Protein AF-0000000073228119 (afdb_homodimer)

pLDDT: mean 72.77, std 21.77, range [18.22, 98.25]

Secondary structure (DSSP, 8-state):
-------HHHHHHHHHHHHHHHGGGT-SSS----EEEEEEGGGHHHHIIIIIIIIITTSSSPPPEEEEEEEEGGG--TTS-S---SSSEEEEEEEE---SSHHHHHHHHHHHHHHHHHHHHTT---EE-S-----HHHHIIIIIHHHHHHHHHHHHT-TT----S--GGG-/-------HHHHHHHHHHHHHHHGGGT-SSS----EEEEEEGGGHHHHIIIIIIIIITTSSSPPPEEEEEEEEGGG--TTS-S---SSSEEEEEEEE---SSHHHHHHHHHHHHHHHHHHHHTT---EE-S-----HHHHIIIIIHHHHHHHHHHHHT-TT----S--GGG-

InterPro domains:
  IPR015345 Cytokinin dehydrogenase 1, FAD/cytokinin binding domain [PF09265] (1-170)
  IPR016164 FAD-linked oxidase-like, C-terminal [SSF55103] (2-170)
  IPR016170 Cytokinin dehydrogenase, C-terminal domain superfamily [G3DSA:3.40.462.10] (1-129)
  IPR050432 FAD-linked Oxidoreductases in Biosynthesis Pathways [PTHR13878] (1-171)

Solvent-accessible surface area (backbone atoms only — not comparable to full-atom values): 19082 Å² total; per-residue (Å²): 133,87,76,73,55,76,35,77,59,49,51,49,35,44,52,46,20,45,44,52,58,27,43,82,72,66,42,43,78,34,59,53,60,42,48,33,32,34,35,35,51,93,44,45,67,58,44,44,51,55,38,48,52,60,43,51,69,63,47,95,56,85,62,41,33,36,41,36,33,69,43,53,43,89,65,51,46,78,81,41,84,64,69,69,50,98,45,64,42,29,28,44,41,35,37,50,32,52,23,94,43,70,72,44,41,51,54,41,48,51,49,53,49,51,48,52,49,49,30,59,75,67,67,49,68,57,28,77,44,89,69,76,62,68,51,64,67,55,42,42,63,55,32,54,63,36,42,58,43,42,61,54,34,48,66,60,71,37,68,86,69,76,84,67,80,66,72,73,73,83,111,133,86,77,73,52,72,37,76,59,51,52,50,36,44,50,47,22,48,44,51,59,28,42,84,72,66,42,48,79,33,60,53,59,43,47,33,32,33,35,35,50,92,43,45,66,58,45,45,51,56,38,49,52,61,43,51,67,63,46,96,56,85,64,43,32,34,40,37,31,68,43,52,44,88,68,50,39,78,82,40,84,64,73,70,49,98,45,64,42,28,26,43,40,35,39,50,32,53,24,93,44,73,71,44,41,50,54,44,50,51,50,52,49,51,48,52,49,48,31,59,74,68,66,48,70,60,28,76,43,90,66,73,60,68,50,64,68,55,43,42,63,54,33,54,64,38,41,58,44,42,60,56,36,47,66,62,72,38,69,86,69,79,83,68,80,67,73,74,71,84,111

Structure (mmCIF, N/CA/C/O backbone):
data_AF-0000000073228119-model_v1
#
loop_
_entity.id
_entity.type
_entity.pdbx_description
1 polymer 'Cytokinin dehydrogenase 3'
#
loop_
_atom_site.group_PDB
_atom_site.id
_atom_site.type_symbol
_atom_site.label_atom_id
_atom_site.label_alt_id
_atom_site.label_comp_id
_atom_site.label_asym_id
_atom_site.label_entity_id
_atom_site.label_seq_id
_atom_site.pdbx_PDB_ins_code
_atom_site.Cartn_x
_atom_site.Cartn_y
_atom_site.Cartn_z
_atom_site.occupancy
_atom_site.B_iso_or_equiv
_atom_site.auth_seq_id
_atom_site.auth_comp_id
_atom_site.auth_asym_id
_atom_site.auth_atom_id
_atom_site.pdbx_PDB_model_num
ATOM 1 N N . MET A 1 1 ? -28.922 9.938 -10.438 1 18.39 1 MET A N 1
ATOM 2 C CA . MET A 1 1 ? -28.125 9.297 -9.398 1 18.39 1 MET A CA 1
ATOM 3 C C . MET A 1 1 ? -26.891 8.617 -9.992 1 18.39 1 MET A C 1
ATOM 5 O O . MET A 1 1 ? -27.016 7.68 -10.781 1 18.39 1 MET A O 1
ATOM 9 N N . PHE A 1 2 ? -25.875 9.211 -10.5 1 22.36 2 PHE A N 1
ATOM 10 C CA . PHE A 1 2 ? -24.812 8.789 -11.406 1 22.36 2 PHE A CA 1
ATOM 11 C C . PHE A 1 2 ? -23.891 7.777 -10.727 1 22.36 2 PHE A C 1
ATOM 13 O O . PHE A 1 2 ? -23.375 8.039 -9.641 1 22.36 2 PHE A O 1
ATOM 20 N N . LYS A 1 3 ? -24.219 6.457 -10.828 1 27.03 3 LYS A N 1
ATOM 21 C CA . LYS A 1 3 ? -23.672 5.137 -10.5 1 27.03 3 LYS A CA 1
ATOM 22 C C . LYS A 1 3 ? -22.188 5.051 -10.82 1 27.03 3 LYS A C 1
ATOM 24 O O . LYS A 1 3 ? -21.797 5.059 -11.984 1 27.03 3 LYS A O 1
ATOM 29 N N . ARG A 1 4 ? -21.375 5.762 -10.234 1 33.28 4 ARG A N 1
ATOM 30 C CA . ARG A 1 4 ? -20 5.648 -10.695 1 33.28 4 ARG A CA 1
ATOM 31 C C . ARG A 1 4 ? -19.453 4.246 -10.453 1 33.28 4 ARG A C 1
ATOM 33 O O . ARG A 1 4 ? -19.297 3.828 -9.305 1 33.28 4 ARG A O 1
ATOM 40 N N . ASP A 1 5 ? -19.734 3.199 -11.164 1 34.88 5 ASP A N 1
ATOM 41 C CA . ASP A 1 5 ? -19.297 1.823 -11.391 1 34.88 5 ASP A CA 1
ATOM 42 C C . ASP A 1 5 ? -17.797 1.684 -11.188 1 34.88 5 ASP A C 1
ATOM 44 O O . ASP A 1 5 ? -17 2.377 -11.836 1 34.88 5 ASP A O 1
ATOM 48 N N . ALA A 1 6 ? -17.359 1.571 -10.047 1 44.5 6 ALA A N 1
ATOM 49 C CA . ALA A 1 6 ? -15.93 1.263 -10.07 1 44.5 6 ALA A CA 1
ATOM 50 C C . ALA A 1 6 ? -15.578 0.335 -11.227 1 44.5 6 ALA A C 1
ATOM 52 O O . ALA A 1 6 ? -15.828 -0.871 -11.164 1 44.5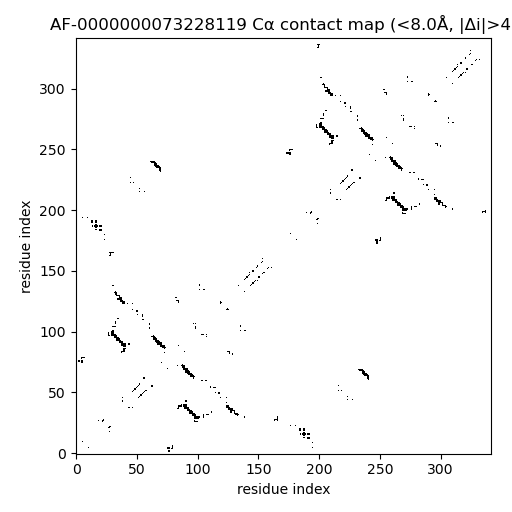 6 ALA A O 1
ATOM 53 N N . SER A 1 7 ? -15.75 0.69 -12.562 1 49.19 7 SER A N 1
ATOM 54 C CA . SER A 1 7 ? -15.773 0.122 -13.906 1 49.19 7 SER A CA 1
ATOM 55 C C . SER A 1 7 ? -14.43 -0.501 -14.266 1 49.19 7 SER A C 1
ATOM 57 O O . SER A 1 7 ? -13.453 -0.341 -13.531 1 49.19 7 SER A O 1
ATOM 59 N N . TYR A 1 8 ? -14.461 -1.563 -15.031 1 52.12 8 TYR A N 1
ATOM 60 C CA . TYR A 1 8 ? -13.305 -2.02 -15.797 1 52.12 8 TYR A CA 1
ATOM 61 C C . TYR A 1 8 ? -12.305 -0.89 -16 1 52.12 8 TYR A C 1
ATOM 63 O O . TYR A 1 8 ? -11.094 -1.101 -15.891 1 52.12 8 TYR A O 1
ATOM 71 N N . GLU A 1 9 ? -12.852 0.203 -15.938 1 54.31 9 GLU A N 1
ATOM 72 C CA . GLU A 1 9 ? -11.992 1.369 -16.125 1 54.31 9 GLU A CA 1
ATOM 73 C C . GLU A 1 9 ? -11.188 1.671 -14.867 1 54.31 9 GLU A C 1
ATOM 75 O O . GLU A 1 9 ? -10 1.999 -14.945 1 54.31 9 GLU A O 1
ATOM 80 N N . GLU A 1 10 ? -11.836 1.439 -13.758 1 59.94 10 GLU A N 1
ATOM 81 C CA . GLU A 1 10 ? -11.125 1.674 -12.508 1 59.94 10 GLU A CA 1
ATOM 82 C C . GLU A 1 10 ? -10.023 0.641 -12.297 1 59.94 10 GLU A C 1
ATOM 84 O O . GLU A 1 10 ? -8.945 0.969 -11.797 1 59.94 10 GLU A O 1
ATOM 89 N N . PHE A 1 11 ? -10.406 -0.49 -12.789 1 59.25 11 PHE A N 1
ATOM 90 C CA . PHE A 1 11 ? -9.398 -1.542 -12.719 1 59.25 11 PHE A CA 1
ATOM 91 C C . PHE A 1 11 ? -8.203 -1.206 -13.602 1 59.25 11 PHE A C 1
ATOM 93 O O . PHE A 1 11 ? -7.051 -1.327 -13.172 1 59.25 11 PHE A O 1
ATOM 100 N N . LEU A 1 12 ? -8.477 -0.785 -14.758 1 57.5 12 LEU A N 1
ATOM 101 C CA . LEU A 1 12 ? -7.406 -0.43 -15.68 1 57.5 12 LEU A CA 1
ATOM 102 C C . LEU A 1 12 ? -6.586 0.737 -15.141 1 57.5 12 LEU A C 1
ATOM 104 O O . LEU A 1 12 ? -5.363 0.767 -15.297 1 57.5 12 LEU A O 1
ATOM 108 N N . ASP A 1 13 ? -7.293 1.581 -14.539 1 62.75 13 ASP A N 1
ATOM 109 C CA . ASP A 1 13 ? -6.594 2.715 -13.945 1 62.75 13 ASP A CA 1
ATOM 110 C C . ASP A 1 13 ? -5.668 2.262 -12.812 1 62.75 13 ASP A C 1
ATOM 112 O O . ASP A 1 13 ? -4.547 2.754 -12.688 1 62.75 13 ASP A O 1
ATOM 116 N N . ARG A 1 14 ? -6.098 1.303 -12.008 1 64.12 14 ARG A N 1
ATOM 117 C CA . ARG A 1 14 ? -5.285 0.76 -10.93 1 64.12 14 ARG A CA 1
ATOM 118 C C . ARG A 1 14 ? -4.062 0.03 -11.477 1 64.12 14 ARG A C 1
ATOM 120 O O . ARG A 1 14 ? -2.957 0.177 -10.945 1 64.12 14 ARG A O 1
ATOM 127 N N . LEU A 1 15 ? -4.379 -0.669 -12.523 1 64.56 15 LEU A N 1
ATOM 128 C CA . LEU A 1 15 ? -3.277 -1.363 -13.18 1 64.56 15 LEU A CA 1
ATOM 129 C C . LEU A 1 15 ? -2.256 -0.37 -13.727 1 64.56 15 LEU A C 1
ATOM 131 O O . LEU A 1 15 ? -1.048 -0.599 -13.633 1 64.56 15 LEU A O 1
ATOM 135 N N . HIS A 1 16 ? -2.818 0.647 -14.266 1 67.5 16 HIS A N 1
ATOM 136 C CA . HIS A 1 16 ? -1.945 1.685 -14.805 1 67.5 16 HIS A CA 1
ATOM 137 C C . HIS A 1 16 ? -1.134 2.35 -13.703 1 67.5 16 HIS A C 1
ATOM 139 O O . HIS A 1 16 ? 0.057 2.619 -13.875 1 67.5 16 HIS A O 1
ATOM 145 N N . ALA A 1 17 ? -1.771 2.619 -12.641 1 67.38 17 ALA A N 1
ATOM 146 C CA . ALA A 1 17 ? -1.07 3.201 -11.5 1 67.38 17 ALA A CA 1
ATOM 147 C C . ALA A 1 17 ? 0.056 2.289 -11.023 1 67.38 17 ALA A C 1
ATOM 149 O O . ALA A 1 17 ? 1.164 2.754 -10.742 1 67.38 17 ALA A O 1
ATOM 150 N N . LEU A 1 18 ? -0.252 1.045 -11.023 1 69 18 LEU A N 1
ATOM 151 C CA . LEU A 1 18 ? 0.759 0.07 -10.633 1 69 18 LEU A CA 1
ATOM 152 C C . LEU A 1 18 ? 1.915 0.054 -11.625 1 69 18 LEU A C 1
ATOM 154 O O . LEU A 1 18 ? 3.08 -0.018 -11.227 1 69 18 LEU A O 1
ATOM 158 N N . GLU A 1 19 ? 1.594 0.082 -12.836 1 69.94 19 GLU A N 1
ATOM 159 C CA . GLU A 1 19 ? 2.615 0.128 -13.875 1 69.94 19 GLU A CA 1
ATOM 160 C C . GLU A 1 19 ? 3.527 1.34 -13.703 1 69.94 19 GLU A C 1
ATOM 162 O O . GLU A 1 19 ? 4.75 1.224 -13.805 1 69.94 19 GLU A O 1
ATOM 167 N N . LEU A 1 20 ? 2.947 2.385 -13.469 1 68.19 20 LEU A N 1
ATOM 168 C CA . LEU A 1 20 ? 3.723 3.609 -13.297 1 68.19 20 LEU A CA 1
ATOM 169 C C . LEU A 1 20 ? 4.664 3.492 -12.102 1 68.19 20 LEU A C 1
ATOM 171 O O . LEU A 1 20 ? 5.777 4.023 -12.133 1 68.19 20 LEU A O 1
ATOM 175 N N . LEU A 1 21 ? 4.191 2.732 -11.117 1 66 21 LEU A N 1
ATOM 176 C CA . LEU A 1 21 ? 4.988 2.582 -9.898 1 66 21 LEU A CA 1
ATOM 177 C C . LEU A 1 21 ? 6.102 1.562 -10.102 1 66 21 LEU A C 1
ATOM 179 O O . LEU A 1 21 ? 7.223 1.755 -9.625 1 66 21 LEU A O 1
ATOM 183 N N . LEU A 1 22 ? 5.855 0.566 -10.922 1 69.5 22 LEU A N 1
ATOM 184 C CA . LEU A 1 22 ? 6.754 -0.583 -10.969 1 69.5 22 LEU A CA 1
ATOM 185 C C . LEU A 1 22 ? 7.73 -0.461 -12.133 1 69.5 22 LEU A C 1
ATOM 187 O O . LEU A 1 22 ? 8.844 -0.993 -12.07 1 69.5 22 LEU A O 1
ATOM 191 N N . THR A 1 23 ? 7.402 0.251 -13.148 1 68.94 23 THR A N 1
ATOM 192 C CA . THR A 1 23 ? 8.219 0.324 -14.352 1 68.94 23 THR A CA 1
ATOM 193 C C . THR A 1 23 ? 9.578 0.954 -14.055 1 68.94 23 THR A C 1
ATOM 195 O O . THR A 1 23 ? 10.617 0.409 -14.43 1 68.94 23 THR A O 1
ATOM 198 N N . PRO A 1 24 ? 9.5 2.021 -13.32 1 63.34 24 PRO A N 1
ATOM 199 C CA . PRO A 1 24 ? 10.805 2.633 -13.07 1 63.34 24 PRO A CA 1
ATOM 200 C C . PRO A 1 24 ? 11.742 1.722 -12.281 1 63.34 24 PRO A C 1
ATOM 202 O O . PRO A 1 24 ? 12.961 1.888 -12.336 1 63.34 24 PRO A O 1
ATOM 205 N N . GLN A 1 25 ? 11.227 0.744 -11.602 1 65.56 25 GLN A N 1
ATOM 206 C CA . GLN A 1 25 ? 12.031 -0.177 -10.805 1 65.56 25 GLN A CA 1
ATOM 207 C C . GLN A 1 25 ? 12.398 -1.423 -11.602 1 65.56 25 GLN A C 1
ATOM 209 O O . GLN A 1 25 ? 13.07 -2.318 -11.086 1 65.56 25 GLN A O 1
ATOM 214 N N . GLY A 1 26 ? 12 -1.448 -12.906 1 65.75 26 GLY A N 1
ATOM 215 C CA . GLY A 1 26 ? 12.266 -2.609 -13.734 1 65.75 26 GLY A CA 1
ATOM 216 C C . GLY A 1 26 ? 11.469 -3.834 -13.328 1 65.75 26 GLY A C 1
ATOM 217 O O . GLY A 1 26 ? 11.867 -4.965 -13.602 1 65.75 26 GLY A O 1
ATOM 218 N N . LEU A 1 27 ? 10.438 -3.602 -12.617 1 68.75 27 LEU A N 1
ATOM 219 C CA . LEU A 1 27 ? 9.695 -4.715 -12.031 1 68.75 27 LEU A CA 1
ATOM 220 C C . LEU A 1 27 ? 8.406 -4.973 -12.805 1 68.75 27 LEU A C 1
ATOM 222 O O . LEU A 1 27 ? 7.625 -5.852 -12.43 1 68.75 27 LEU A O 1
ATOM 226 N N . TRP A 1 28 ? 8.273 -4.289 -13.938 1 72.69 28 TRP A N 1
ATOM 227 C CA . TRP A 1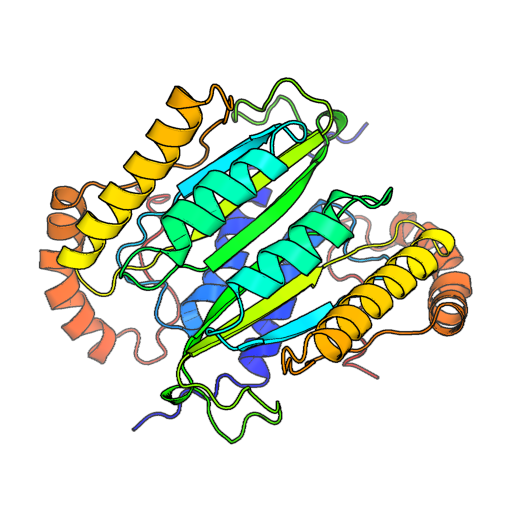 28 ? 7.016 -4.426 -14.664 1 72.69 28 TRP A CA 1
ATOM 228 C C . TRP A 1 28 ? 7.137 -5.488 -15.758 1 72.69 28 TRP A C 1
ATOM 230 O O . TRP A 1 28 ? 6.191 -6.246 -16 1 72.69 28 TRP A O 1
ATOM 240 N N . ASP A 1 29 ? 8.352 -5.699 -16.438 1 72.19 29 ASP A N 1
ATOM 241 C CA . ASP A 1 29 ? 8.539 -6.617 -17.562 1 72.19 29 ASP A CA 1
ATOM 242 C C . ASP A 1 29 ? 9.086 -7.961 -17.078 1 72.19 29 ASP A C 1
ATOM 244 O O . ASP A 1 29 ? 9.93 -8.562 -17.734 1 72.19 29 ASP A O 1
ATOM 248 N N . VAL A 1 30 ? 8.719 -8.328 -15.938 1 77.25 30 VAL A N 1
ATOM 249 C CA . VAL A 1 30 ? 9.102 -9.602 -15.344 1 77.25 30 VAL A CA 1
ATOM 250 C C . VAL A 1 30 ? 7.859 -10.336 -14.852 1 77.25 30 VAL A C 1
ATOM 252 O O . VAL A 1 30 ? 6.777 -9.75 -14.766 1 77.25 30 VAL A O 1
ATOM 255 N N . PRO A 1 31 ? 8.031 -11.688 -14.734 1 80.44 31 PRO A N 1
ATOM 256 C CA . PRO A 1 31 ? 6.879 -12.359 -14.133 1 80.44 31 PRO A CA 1
ATOM 257 C C . PRO A 1 31 ? 6.406 -11.695 -12.852 1 80.44 31 PRO A C 1
ATOM 259 O O . PRO A 1 31 ? 7.227 -11.25 -12.039 1 80.44 31 PRO A O 1
ATOM 262 N N . HIS A 1 32 ? 5.023 -11.539 -12.719 1 85.25 32 HIS A N 1
ATOM 263 C CA . HIS A 1 32 ? 4.438 -10.875 -11.562 1 85.25 32 HIS A CA 1
ATOM 264 C C . HIS A 1 32 ? 3.363 -11.734 -10.914 1 85.25 32 HIS A C 1
ATOM 266 O O . HIS A 1 32 ? 2.172 -11.547 -11.172 1 85.25 32 HIS A O 1
ATOM 272 N N . PRO A 1 33 ? 3.74 -12.734 -10.172 1 88.06 33 PRO A N 1
ATOM 273 C CA . PRO A 1 33 ? 2.744 -13.531 -9.453 1 88.06 33 PRO A CA 1
ATOM 274 C C . PRO A 1 33 ? 2.029 -12.742 -8.359 1 88.06 33 PRO A C 1
ATOM 276 O O . PRO A 1 33 ? 2.176 -13.047 -7.172 1 88.06 33 PRO A O 1
ATOM 279 N N . TRP A 1 34 ? 1.157 -11.82 -8.805 1 88.69 34 TRP A N 1
ATOM 280 C CA . TRP A 1 34 ? 0.427 -10.945 -7.895 1 88.69 34 TRP A CA 1
ATOM 281 C C . TRP A 1 34 ? -0.618 -11.727 -7.105 1 88.69 34 TRP A C 1
ATOM 283 O O . TRP A 1 34 ? -1.065 -12.789 -7.547 1 88.69 34 TRP A O 1
ATOM 293 N N . LEU A 1 35 ? -0.888 -11.258 -5.949 1 91.44 35 LEU A N 1
ATOM 294 C CA . LEU A 1 35 ? -2.016 -11.734 -5.152 1 91.44 35 LEU A CA 1
ATOM 295 C C . LEU A 1 35 ? -2.902 -10.57 -4.719 1 91.44 35 LEU A C 1
ATOM 297 O O . LEU A 1 35 ? -2.443 -9.656 -4.023 1 91.44 35 LEU A O 1
ATOM 301 N N . ASN A 1 36 ? -4.137 -10.516 -5.18 1 86.38 36 ASN A N 1
ATOM 302 C CA . ASN A 1 36 ? -5.121 -9.492 -4.863 1 86.38 36 ASN A CA 1
ATOM 303 C C . ASN A 1 36 ? -6.324 -10.078 -4.125 1 86.38 36 ASN A C 1
ATOM 305 O O . ASN A 1 36 ? -6.949 -11.023 -4.605 1 86.38 36 ASN A O 1
ATOM 309 N N . MET A 1 37 ? -6.613 -9.43 -2.977 1 91.56 37 MET A N 1
ATOM 310 C CA . MET A 1 37 ? -7.652 -10.008 -2.129 1 91.56 37 MET A CA 1
ATOM 311 C C . MET A 1 37 ? -8.492 -8.922 -1.476 1 91.56 37 MET A C 1
ATOM 313 O O . MET A 1 37 ? -7.988 -7.848 -1.149 1 91.56 37 MET A O 1
ATOM 317 N N . PHE A 1 38 ? -9.742 -9.234 -1.323 1 90.56 38 PHE A N 1
ATOM 318 C CA . PHE A 1 38 ? -10.578 -8.508 -0.375 1 90.56 38 PHE A CA 1
ATOM 319 C C . PHE A 1 38 ? -10.602 -9.219 0.976 1 90.56 38 PHE A C 1
ATOM 321 O O . PHE A 1 38 ? -10.883 -10.414 1.052 1 90.56 38 PHE A O 1
ATOM 328 N N . VAL A 1 39 ? -10.281 -8.461 2.008 1 95.69 39 VAL A N 1
ATOM 329 C CA . VAL A 1 39 ? -10.234 -8.992 3.365 1 95.69 39 VAL A CA 1
ATOM 330 C C . VAL A 1 39 ? -11.305 -8.32 4.223 1 95.69 39 VAL A C 1
ATOM 332 O O . VAL A 1 39 ? -11.398 -7.09 4.254 1 95.69 39 VAL A O 1
ATOM 335 N N . PRO A 1 40 ? -12.164 -9.164 4.914 1 96 40 PRO A N 1
ATOM 336 C CA . PRO A 1 40 ? -13.141 -8.539 5.812 1 96 40 PRO A CA 1
ATOM 337 C C . PRO A 1 40 ? -12.484 -7.629 6.852 1 96 40 PRO A C 1
ATOM 339 O O . PRO A 1 40 ? -11.43 -7.961 7.395 1 96 40 PRO A O 1
ATOM 342 N N . SER A 1 41 ? -13.125 -6.449 7.051 1 94.25 41 SER A N 1
ATOM 343 C CA . SER A 1 41 ? -12.578 -5.48 8 1 94.25 41 SER A CA 1
ATOM 344 C C . SER A 1 41 ? -12.414 -6.098 9.383 1 94.25 41 SER A C 1
ATOM 346 O O . SER A 1 41 ? -11.438 -5.82 10.078 1 94.25 41 SER A O 1
ATOM 348 N N . SER A 1 42 ? -13.305 -7.02 9.82 1 95.75 42 SER A N 1
ATOM 349 C CA . SER A 1 42 ? -13.305 -7.617 11.156 1 95.75 42 SER A CA 1
ATOM 350 C C . SER A 1 42 ? -12.086 -8.508 11.359 1 95.75 42 SER A C 1
ATOM 352 O O . SER A 1 42 ? -11.758 -8.859 12.492 1 95.75 42 SER A O 1
ATOM 354 N N . ARG A 1 43 ? -11.398 -8.844 10.266 1 97.06 43 ARG A N 1
ATOM 355 C CA . ARG A 1 43 ? -10.305 -9.805 10.383 1 97.06 43 ARG A CA 1
ATOM 356 C C . ARG A 1 43 ? -9 -9.211 9.875 1 97.06 43 ARG A C 1
ATOM 358 O O . ARG A 1 43 ? -7.996 -9.914 9.742 1 97.06 43 ARG A O 1
ATOM 365 N N . ILE A 1 44 ? -8.93 -7.906 9.602 1 96.38 44 ILE A N 1
ATOM 366 C CA . ILE A 1 44 ? -7.758 -7.27 9.008 1 96.38 44 ILE A CA 1
ATOM 367 C C . ILE A 1 44 ? -6.582 -7.336 9.984 1 96.38 44 ILE A C 1
ATOM 369 O O . ILE A 1 44 ? -5.43 -7.469 9.57 1 96.38 44 ILE A O 1
ATOM 373 N N . SER A 1 45 ? -6.875 -7.23 11.297 1 94.88 45 SER A N 1
ATOM 374 C CA . SER A 1 45 ? -5.809 -7.328 12.289 1 94.88 45 SER A CA 1
ATOM 375 C C . SER A 1 45 ? -5.199 -8.727 12.305 1 94.88 45 SER A C 1
ATOM 377 O O . SER A 1 45 ? -3.975 -8.875 12.367 1 94.88 45 SER A O 1
ATOM 379 N N . ASP A 1 46 ? -6.008 -9.758 12.258 1 96.69 46 ASP A N 1
ATOM 380 C CA . ASP A 1 46 ? -5.523 -11.133 12.18 1 96.69 46 ASP A CA 1
ATOM 381 C C . ASP A 1 46 ? -4.715 -11.359 10.906 1 96.69 46 ASP A C 1
ATOM 383 O O . ASP A 1 46 ? -3.678 -12.023 10.93 1 96.69 46 ASP A O 1
ATOM 387 N N . PHE A 1 47 ? -5.242 -10.828 9.859 1 97.5 47 PHE A N 1
ATOM 388 C CA . PHE A 1 47 ? -4.547 -10.93 8.586 1 97.5 47 PHE A CA 1
ATOM 389 C C . PHE A 1 47 ? -3.168 -10.281 8.672 1 97.5 47 PHE A C 1
ATOM 391 O O . PHE A 1 47 ? -2.184 -10.844 8.188 1 97.5 47 PHE A O 1
ATOM 398 N N . ASN A 1 48 ? -3.154 -9.086 9.195 1 95.94 48 ASN A N 1
ATOM 399 C CA . ASN A 1 48 ? -1.89 -8.383 9.383 1 95.94 48 ASN A CA 1
ATOM 400 C C . ASN A 1 48 ? -0.889 -9.227 10.164 1 95.94 48 ASN A C 1
ATOM 402 O O . ASN A 1 48 ? 0.268 -9.359 9.766 1 95.94 48 ASN A O 1
ATOM 406 N N . GLU A 1 49 ? -1.289 -9.82 11.219 1 94.56 49 GLU A N 1
ATOM 407 C CA . GLU A 1 49 ? -0.413 -10.617 12.07 1 94.56 49 GLU A CA 1
ATOM 408 C C . GLU A 1 49 ? 0.031 -11.898 11.359 1 94.56 49 GLU A C 1
ATOM 410 O O . GLU A 1 49 ? 1.222 -12.219 11.336 1 94.56 49 GLU A O 1
ATOM 415 N N . GLY A 1 50 ? -0.854 -12.578 10.805 1 96.12 50 GLY A N 1
ATOM 416 C CA . GLY A 1 50 ? -0.572 -13.891 10.234 1 96.12 50 GLY A CA 1
ATOM 417 C C . GLY A 1 50 ? 0.104 -13.812 8.875 1 96.12 50 GLY A C 1
ATOM 418 O O . GLY A 1 50 ? 0.95 -14.648 8.555 1 96.12 50 GLY A O 1
ATOM 419 N N . VAL A 1 51 ? -0.287 -12.844 8.062 1 96.75 51 VAL A N 1
ATOM 420 C CA . VAL A 1 51 ? 0.199 -12.805 6.691 1 96.75 51 VAL A CA 1
ATOM 421 C C . VAL A 1 51 ? 1.394 -11.859 6.59 1 96.75 51 VAL A C 1
ATOM 423 O O . VAL A 1 51 ? 2.496 -12.281 6.234 1 96.75 51 VAL A O 1
ATOM 426 N N . PHE A 1 52 ? 1.213 -10.617 6.973 1 94.56 52 PHE A N 1
ATOM 427 C CA . PHE A 1 52 ? 2.287 -9.648 6.801 1 94.56 52 PHE A CA 1
ATOM 428 C C . PHE A 1 52 ? 3.443 -9.945 7.746 1 94.56 52 PHE A C 1
ATOM 430 O O . PHE A 1 52 ? 4.594 -10.039 7.316 1 94.56 52 PHE A O 1
ATOM 437 N N . LYS A 1 53 ? 3.133 -10.156 8.961 1 92.69 53 LYS A N 1
ATOM 438 C CA . LYS A 1 53 ? 4.18 -10.359 9.961 1 92.69 53 LYS A CA 1
ATOM 439 C C . LYS A 1 53 ? 4.777 -11.758 9.852 1 92.69 53 LYS A C 1
ATOM 441 O O . LYS A 1 53 ? 5.996 -11.914 9.727 1 92.69 53 LYS A O 1
ATOM 446 N N . ASP A 1 54 ? 3.979 -12.758 9.758 1 95.12 54 ASP A N 1
ATOM 447 C CA . ASP A 1 54 ? 4.473 -14.109 9.984 1 95.12 54 ASP A CA 1
ATOM 448 C C . ASP A 1 54 ? 4.789 -14.812 8.664 1 95.12 54 ASP A C 1
ATOM 450 O O . ASP A 1 54 ? 5.473 -15.836 8.648 1 95.12 54 ASP A O 1
ATOM 454 N N . ILE A 1 55 ? 4.305 -14.352 7.562 1 96.38 55 ILE A N 1
ATOM 455 C CA . ILE A 1 55 ? 4.609 -15 6.293 1 96.38 55 ILE A CA 1
ATOM 456 C C . ILE A 1 55 ? 5.516 -14.094 5.457 1 96.38 55 ILE A C 1
ATOM 458 O O . ILE A 1 55 ? 6.664 -14.445 5.18 1 96.38 55 ILE A O 1
ATOM 462 N N . ILE A 1 56 ? 5.066 -12.883 5.156 1 94.06 56 ILE A N 1
ATOM 463 C CA . ILE A 1 56 ? 5.754 -12.031 4.195 1 94.06 56 ILE A CA 1
ATOM 464 C C . ILE A 1 56 ? 7.086 -11.562 4.781 1 94.06 56 ILE A C 1
ATOM 466 O O . ILE A 1 56 ? 8.133 -11.688 4.141 1 94.06 56 ILE A O 1
ATOM 470 N N . LEU A 1 57 ? 7.109 -11.117 6.035 1 90 57 LEU A N 1
ATOM 471 C CA . LEU A 1 57 ? 8.305 -10.516 6.613 1 90 57 LEU A CA 1
ATOM 472 C C . LEU A 1 57 ? 9.289 -11.586 7.078 1 90 57 LEU A C 1
ATOM 474 O O . LEU A 1 57 ? 10.461 -11.297 7.32 1 90 57 LEU A O 1
ATOM 478 N N . LYS A 1 58 ? 8.844 -12.828 7.121 1 91 58 LYS A N 1
ATOM 479 C CA . LYS A 1 58 ? 9.719 -13.883 7.629 1 91 58 LYS A CA 1
ATOM 480 C C . LYS A 1 58 ? 10.328 -14.688 6.484 1 91 58 LYS A C 1
ATOM 482 O O . LYS A 1 58 ? 11.242 -15.484 6.699 1 91 58 LYS A O 1
ATOM 487 N N . GLN A 1 59 ? 9.883 -14.5 5.324 1 88.12 59 GLN A N 1
ATOM 488 C CA . GLN A 1 59 ? 10.406 -15.258 4.195 1 88.12 59 GLN A CA 1
ATOM 489 C C . GLN A 1 59 ? 11.727 -14.664 3.705 1 88.12 59 GLN A C 1
ATOM 491 O O . GLN A 1 59 ? 12.039 -13.508 3.988 1 88.12 59 GLN A O 1
ATOM 496 N N . ASN A 1 60 ? 12.461 -15.531 2.945 1 84.5 60 ASN A N 1
ATOM 497 C CA . ASN A 1 60 ? 13.773 -15.148 2.432 1 84.5 60 ASN A CA 1
ATOM 498 C C . ASN A 1 60 ? 13.688 -14.672 0.986 1 84.5 60 ASN A C 1
ATOM 500 O O . ASN A 1 60 ? 14.539 -15.008 0.166 1 84.5 60 ASN A O 1
ATOM 504 N N . ILE A 1 61 ? 12.648 -14.156 0.561 1 87.25 61 ILE A N 1
ATOM 505 C CA . ILE A 1 61 ? 12.5 -13.531 -0.749 1 87.25 61 ILE A CA 1
ATOM 506 C C . ILE A 1 61 ? 12.125 -12.062 -0.578 1 87.25 61 ILE A C 1
ATOM 508 O O . ILE A 1 61 ? 11.477 -11.688 0.405 1 87.25 61 ILE A O 1
ATOM 512 N N . PRO A 1 62 ? 12.609 -11.297 -1.456 1 83.44 62 PRO A N 1
ATOM 513 C CA . PRO A 1 62 ? 12.25 -9.883 -1.322 1 83.44 62 PRO A CA 1
ATOM 514 C C . PRO A 1 62 ? 10.742 -9.656 -1.339 1 83.44 62 PRO A C 1
ATOM 516 O O . PRO A 1 62 ? 10.039 -10.172 -2.217 1 83.44 62 PRO A O 1
ATOM 519 N N . PRO A 1 63 ? 10.289 -8.977 -0.277 1 87.12 63 PRO A N 1
ATOM 520 C CA . PRO A 1 63 ? 8.852 -8.703 -0.307 1 87.12 63 PRO A CA 1
ATOM 521 C C . PRO A 1 63 ? 8.445 -7.789 -1.463 1 87.12 63 PRO A C 1
ATOM 523 O O . PRO A 1 63 ? 9.195 -6.879 -1.825 1 87.12 63 PRO A O 1
ATOM 526 N N . GLY A 1 64 ? 7.344 -8.047 -2.078 1 83.69 64 GLY A N 1
ATOM 527 C CA . GLY A 1 64 ? 6.785 -7.148 -3.076 1 83.69 64 GLY A CA 1
ATOM 528 C C . GLY A 1 64 ? 6.09 -5.941 -2.473 1 83.69 64 GLY A C 1
ATOM 529 O O . GLY A 1 64 ? 6.016 -5.809 -1.249 1 83.69 64 GLY A O 1
ATOM 530 N N . ALA A 1 65 ? 5.703 -5.02 -3.359 1 84.75 65 ALA A N 1
ATOM 531 C CA . ALA A 1 65 ? 4.891 -3.885 -2.928 1 84.75 65 ALA A CA 1
ATOM 532 C C . ALA A 1 65 ? 3.516 -4.34 -2.453 1 84.75 65 ALA A C 1
ATOM 534 O O . ALA A 1 65 ? 2.969 -5.32 -2.967 1 84.75 65 ALA A O 1
ATOM 535 N N . CYS A 1 66 ? 3.076 -3.635 -1.45 1 89.19 66 CYS A N 1
ATOM 536 C CA . CYS A 1 66 ? 1.754 -3.934 -0.911 1 89.19 66 CYS A CA 1
ATOM 537 C C . CYS A 1 66 ? 0.895 -2.678 -0.844 1 89.19 66 CYS A C 1
ATOM 539 O O . CYS A 1 66 ? 1.334 -1.646 -0.332 1 89.19 66 CYS A O 1
ATOM 541 N N . LEU A 1 67 ? -0.231 -2.729 -1.433 1 85.75 67 LEU A N 1
ATOM 542 C CA . LEU A 1 67 ? -1.229 -1.668 -1.356 1 85.75 67 LEU A CA 1
ATOM 543 C C . LEU A 1 67 ? -2.463 -2.137 -0.593 1 85.75 67 LEU A C 1
ATOM 545 O O . LEU A 1 67 ? -3.055 -3.164 -0.93 1 85.75 67 LEU A O 1
ATOM 549 N N . VAL A 1 68 ? -2.842 -1.399 0.459 1 88.81 68 VAL A N 1
ATOM 550 C CA . VAL A 1 68 ? -4.012 -1.708 1.275 1 88.81 68 VAL A CA 1
ATOM 551 C C . VAL A 1 68 ? -4.914 -0.48 1.369 1 88.81 68 VAL A C 1
ATOM 553 O O . VAL A 1 68 ? -4.445 0.624 1.654 1 88.81 68 VAL A O 1
ATOM 556 N N . TYR A 1 69 ? -6.18 -0.66 1.128 1 85.31 69 TYR A N 1
ATOM 557 C CA . TYR A 1 69 ? -7.098 0.46 1.312 1 85.31 69 TYR A CA 1
ATOM 558 C C . TYR A 1 69 ? -8.508 -0.032 1.618 1 85.31 69 TYR A C 1
ATOM 560 O O . TYR A 1 69 ? -8.914 -1.098 1.15 1 85.31 69 TYR A O 1
ATOM 568 N N . PRO A 1 70 ? -9.211 0.729 2.385 1 86.06 70 PRO A N 1
ATOM 569 C CA . PRO A 1 70 ? -10.578 0.355 2.76 1 86.06 70 PRO A CA 1
ATOM 570 C C . PRO A 1 70 ? -11.586 0.628 1.648 1 86.06 70 PRO A C 1
ATOM 572 O O . PRO A 1 70 ? -11.406 1.561 0.861 1 86.06 70 PRO A O 1
ATOM 575 N N . MET A 1 71 ? -12.57 -0.27 1.607 1 81 71 MET A N 1
ATOM 576 C CA . MET A 1 71 ? -13.688 -0.133 0.676 1 81 71 MET A CA 1
ATOM 577 C C . MET A 1 71 ? -15.023 -0.254 1.404 1 81 71 MET A C 1
ATOM 579 O O . MET A 1 71 ? -15.148 -1.035 2.35 1 81 71 MET A O 1
ATOM 583 N N . ASN A 1 72 ? -15.93 0.542 0.897 1 78.56 72 ASN A N 1
ATOM 584 C CA . ASN A 1 72 ? -17.297 0.475 1.413 1 78.56 72 ASN A CA 1
ATOM 585 C C . ASN A 1 72 ? -18.203 -0.353 0.504 1 78.56 72 ASN A C 1
ATOM 587 O O . ASN A 1 72 ? -18.25 -0.118 -0.704 1 78.56 72 ASN A O 1
ATOM 591 N N . ARG A 1 73 ? -18.922 -1.226 1.184 1 78.25 73 ARG A N 1
ATOM 592 C CA . ARG A 1 73 ? -19.797 -2.109 0.431 1 78.25 73 ARG A CA 1
ATOM 593 C C . ARG A 1 73 ? -20.859 -1.312 -0.315 1 78.25 73 ARG A C 1
ATOM 595 O O . ARG A 1 73 ? -21.266 -1.682 -1.423 1 78.25 73 ARG A O 1
ATOM 602 N N . ASN A 1 74 ? -21.359 -0.302 0.284 1 73.38 74 ASN A N 1
ATOM 603 C CA . ASN A 1 74 ? -22.438 0.481 -0.301 1 73.38 74 ASN A CA 1
ATOM 604 C C . ASN A 1 74 ? -21.984 1.196 -1.572 1 73.38 74 ASN A C 1
ATOM 606 O O . ASN A 1 74 ? -22.828 1.635 -2.369 1 73.38 74 ASN A O 1
ATOM 610 N N . LYS A 1 75 ? -20.719 1.316 -1.672 1 65.81 75 LYS A N 1
ATOM 611 C CA . LYS A 1 75 ? -20.188 1.963 -2.871 1 65.81 75 LYS A CA 1
ATOM 612 C C . LYS A 1 75 ? -19.875 0.937 -3.957 1 65.81 75 LYS A C 1
ATOM 614 O O . LYS A 1 75 ? -19.5 1.302 -5.07 1 65.81 75 LYS A O 1
ATOM 619 N N . TRP A 1 76 ? -20.031 -0.314 -3.453 1 63.91 76 TRP A N 1
ATOM 620 C CA . TRP A 1 76 ? -19.719 -1.397 -4.379 1 63.91 76 TRP A CA 1
ATOM 621 C C . TRP A 1 76 ? -20.906 -1.683 -5.297 1 63.91 76 TRP A C 1
ATOM 623 O O . TRP A 1 76 ? -22.047 -1.805 -4.836 1 63.91 76 TRP A O 1
ATOM 633 N N . ASP A 1 77 ? -20.609 -1.381 -6.508 1 58.47 77 ASP A N 1
ATOM 634 C CA . ASP A 1 77 ? -21.641 -1.678 -7.504 1 58.47 77 ASP A CA 1
ATOM 635 C C . ASP A 1 77 ? -21.734 -3.18 -7.754 1 58.47 77 ASP A C 1
ATOM 637 O O . ASP A 1 77 ? -20.719 -3.852 -7.961 1 58.47 77 ASP A O 1
ATOM 641 N N . ASP A 1 78 ? -22.797 -3.668 -7.539 1 54.59 78 ASP A N 1
ATOM 642 C CA . ASP A 1 78 ? -23.094 -5.086 -7.734 1 54.59 78 ASP A CA 1
ATOM 643 C C . ASP A 1 78 ? -22.656 -5.551 -9.117 1 54.59 78 ASP A C 1
ATOM 645 O O . ASP A 1 78 ? -22.531 -6.754 -9.367 1 54.59 78 ASP A O 1
ATOM 649 N N . ARG A 1 79 ? -22.609 -4.637 -9.922 1 50.03 79 ARG A N 1
ATOM 650 C CA . ARG A 1 79 ? -22.234 -5.047 -11.266 1 50.03 79 ARG A CA 1
ATOM 651 C C . ARG A 1 79 ? -20.766 -5.469 -11.312 1 50.03 79 ARG A C 1
ATOM 653 O O . ARG A 1 79 ? -20.312 -6 -12.328 1 50.03 79 ARG A O 1
ATOM 660 N N . MET A 1 80 ? -20.188 -5.082 -10.211 1 55.53 80 MET A N 1
ATOM 661 C CA . MET A 1 80 ? -18.812 -5.551 -10.164 1 55.53 80 MET A CA 1
ATOM 662 C C . MET A 1 80 ? -18.75 -7.059 -9.953 1 55.53 80 MET A C 1
ATOM 664 O O . MET A 1 80 ? -19.516 -7.602 -9.148 1 55.53 80 MET A O 1
ATOM 668 N N . SER A 1 81 ? -18.219 -7.695 -10.883 1 52.75 81 SER A N 1
ATOM 669 C CA . SER A 1 81 ? -18.188 -9.148 -10.938 1 52.75 81 SER A CA 1
ATOM 670 C C . SER A 1 81 ? -17.422 -9.734 -9.758 1 52.75 81 SER A C 1
ATOM 672 O O . SER A 1 81 ? -17.516 -10.938 -9.484 1 52.75 81 SER A O 1
ATOM 674 N N . ALA A 1 82 ? -16.781 -8.828 -9.023 1 60.41 82 ALA A N 1
ATOM 675 C CA . ALA A 1 82 ? -16 -9.461 -7.969 1 60.41 82 ALA A CA 1
ATOM 676 C C . ALA A 1 82 ? -16.859 -9.727 -6.734 1 60.41 82 ALA A C 1
ATOM 678 O O . ALA A 1 82 ? -17.672 -8.883 -6.348 1 60.41 82 ALA A O 1
ATOM 679 N N . VAL A 1 83 ? -16.781 -10.945 -6.316 1 75.75 83 VAL A N 1
ATOM 680 C CA . VAL A 1 83 ? -17.391 -11.297 -5.039 1 75.75 83 VAL A CA 1
ATOM 681 C C . VAL A 1 83 ? -16.672 -10.547 -3.91 1 75.75 83 VAL A C 1
ATOM 683 O O . VAL A 1 83 ? -15.453 -10.43 -3.912 1 75.75 83 VAL A O 1
ATOM 686 N N . ILE A 1 84 ? -17.453 -9.875 -3.066 1 81.69 84 ILE A N 1
ATOM 687 C CA . ILE A 1 84 ? -16.875 -9.102 -1.969 1 81.69 84 ILE A CA 1
ATOM 688 C C . ILE A 1 84 ? -17.281 -9.719 -0.634 1 81.69 84 ILE A C 1
ATOM 690 O O . ILE A 1 84 ? -18.234 -10.5 -0.568 1 81.69 84 ILE A O 1
ATOM 694 N N . PRO A 1 85 ? -16.516 -9.406 0.426 1 88.06 85 PRO A N 1
ATOM 695 C CA . PRO A 1 85 ? -16.875 -9.914 1.755 1 88.06 85 PRO A CA 1
ATOM 696 C C . PRO A 1 85 ? -18.25 -9.422 2.221 1 88.06 85 PRO A C 1
ATOM 698 O O . PRO A 1 85 ? -18.734 -8.383 1.755 1 88.06 85 PRO A O 1
ATOM 701 N N . GLU A 1 86 ? -18.875 -10.211 3.125 1 87.69 86 GLU A N 1
ATOM 702 C CA . GLU A 1 86 ? -20.188 -9.859 3.646 1 87.69 86 GLU A CA 1
ATOM 703 C C . GLU A 1 86 ? -20.078 -8.898 4.824 1 87.69 86 GLU A C 1
ATOM 705 O O . GLU A 1 86 ? -20.594 -9.172 5.91 1 87.69 86 GLU A O 1
ATOM 710 N N . GLU A 1 87 ? -19.344 -7.883 4.738 1 92.31 87 GLU A N 1
ATOM 711 C CA . GLU A 1 87 ? -19.203 -6.809 5.715 1 92.31 87 GLU A CA 1
ATOM 712 C C . GLU A 1 87 ? -19.344 -5.438 5.051 1 92.31 87 GLU A C 1
ATOM 714 O O . GLU A 1 87 ? -19.047 -5.285 3.865 1 92.31 87 GLU A O 1
ATOM 719 N N . ASP A 1 88 ? -19.797 -4.43 5.727 1 87.69 88 ASP A N 1
ATOM 720 C CA . ASP A 1 88 ? -20.016 -3.082 5.211 1 87.69 88 ASP A CA 1
ATOM 721 C C . ASP A 1 88 ? -18.688 -2.439 4.789 1 87.69 88 ASP A C 1
ATOM 723 O O . ASP A 1 88 ? -18.656 -1.624 3.865 1 87.69 88 ASP A O 1
ATOM 727 N N . VAL A 1 89 ? -17.672 -2.824 5.504 1 87.88 89 VAL A N 1
ATOM 728 C CA . VAL A 1 89 ? -16.328 -2.338 5.203 1 87.88 89 VAL A CA 1
ATOM 729 C C . VAL A 1 89 ? -15.383 -3.52 5.02 1 87.88 89 VAL A C 1
ATOM 731 O O . VAL A 1 89 ? -15.453 -4.5 5.766 1 87.88 89 VAL A O 1
ATOM 734 N N . PHE A 1 90 ? -14.586 -3.439 3.998 1 90.81 90 PHE A N 1
ATOM 735 C CA . PHE A 1 90 ? -13.539 -4.434 3.768 1 90.81 90 PHE A CA 1
ATOM 736 C C . PHE A 1 90 ? -12.289 -3.779 3.197 1 90.81 90 PHE A C 1
ATOM 738 O O . PHE A 1 90 ? -12.297 -2.596 2.852 1 90.81 90 PHE A O 1
ATOM 745 N N . TYR A 1 91 ? -11.219 -4.52 3.225 1 91.06 91 TYR A N 1
ATOM 746 C CA . TYR A 1 91 ? -9.953 -3.984 2.734 1 91.06 91 TYR A CA 1
ATOM 747 C C . TYR A 1 91 ? -9.523 -4.688 1.453 1 91.06 91 TYR A C 1
ATOM 749 O O . TYR A 1 91 ? -9.594 -5.914 1.358 1 91.06 91 TYR A O 1
ATOM 757 N N . SER A 1 92 ? -9.242 -3.877 0.439 1 87.12 92 SER A N 1
ATOM 758 C CA . SER A 1 92 ? -8.453 -4.414 -0.67 1 87.12 92 SER A CA 1
ATOM 759 C C . SER A 1 92 ? -6.984 -4.539 -0.296 1 87.12 92 SER A C 1
ATOM 761 O O . SER A 1 92 ? -6.348 -3.557 0.087 1 87.12 92 SER A O 1
ATOM 763 N N . VAL A 1 93 ? -6.469 -5.758 -0.33 1 92 93 VAL A N 1
ATOM 764 C CA . VAL A 1 93 ? -5.059 -6.043 -0.088 1 92 93 VAL A CA 1
ATOM 765 C C . VAL A 1 93 ? -4.418 -6.594 -1.359 1 92 93 VAL A C 1
ATOM 767 O O . VAL A 1 93 ? -4.762 -7.691 -1.81 1 92 93 VAL A O 1
ATOM 770 N N . ASN A 1 94 ? -3.502 -5.797 -1.875 1 86.5 94 ASN A N 1
ATOM 771 C CA . ASN A 1 94 ? -2.842 -6.145 -3.129 1 86.5 94 ASN A CA 1
ATOM 772 C C . ASN A 1 94 ? -1.336 -6.305 -2.943 1 86.5 94 ASN A C 1
ATOM 774 O O . ASN A 1 94 ? -0.664 -5.387 -2.467 1 86.5 94 ASN A O 1
ATOM 778 N N . ILE A 1 95 ? -0.832 -7.484 -3.262 1 90.5 95 ILE A N 1
ATOM 779 C CA . ILE A 1 95 ? 0.594 -7.781 -3.164 1 90.5 95 ILE A CA 1
ATOM 780 C C . ILE A 1 95 ? 1.189 -7.914 -4.566 1 90.5 95 ILE A C 1
ATOM 782 O O . ILE A 1 95 ? 0.839 -8.828 -5.312 1 90.5 95 ILE A O 1
ATOM 786 N N . PHE A 1 96 ? 2.104 -6.965 -4.809 1 84.81 96 PHE A N 1
ATOM 787 C CA . PHE A 1 96 ? 2.68 -6.875 -6.145 1 84.81 96 PHE A CA 1
ATOM 788 C C . PHE A 1 96 ? 4.121 -7.363 -6.148 1 84.81 96 PHE A C 1
ATOM 790 O O . PHE A 1 96 ? 5.055 -6.57 -5.996 1 84.81 96 PHE A O 1
ATOM 797 N N . GLN A 1 97 ? 4.238 -8.695 -6.395 1 87.5 97 GLN A N 1
ATOM 798 C CA . GLN A 1 97 ? 5.578 -9.266 -6.453 1 87.5 97 GLN A CA 1
ATOM 799 C C . GLN A 1 97 ? 6.07 -9.375 -7.891 1 87.5 97 GLN A C 1
ATOM 801 O O . GLN A 1 97 ? 5.297 -9.688 -8.797 1 87.5 97 GLN A O 1
ATOM 806 N N . SER A 1 98 ? 7.289 -9 -8.031 1 82.56 98 SER A N 1
ATOM 807 C CA . SER A 1 98 ? 7.984 -9.164 -9.305 1 82.56 98 SER A CA 1
ATOM 808 C C . SER A 1 98 ? 9.172 -10.117 -9.172 1 82.56 98 SER A C 1
ATOM 810 O O . SER A 1 98 ? 9.992 -9.961 -8.273 1 82.56 98 SER A O 1
ATOM 812 N N . ALA A 1 99 ? 9.156 -11.07 -10.086 1 84.19 99 ALA A N 1
ATOM 813 C CA . ALA A 1 99 ? 10.219 -12.078 -10.031 1 84.19 99 ALA A CA 1
ATOM 814 C C . ALA A 1 99 ? 11.352 -11.734 -10.992 1 84.19 99 ALA A C 1
ATOM 816 O O . ALA A 1 99 ? 11.102 -11.422 -12.164 1 84.19 99 ALA A O 1
ATOM 817 N N . SER A 1 100 ? 12.531 -11.719 -10.484 1 75.44 100 SER A N 1
ATOM 818 C CA . SER A 1 100 ? 13.688 -11.469 -11.336 1 75.44 100 SER A CA 1
ATOM 819 C C . SER A 1 100 ? 14.023 -12.688 -12.188 1 75.44 100 SER A C 1
ATOM 821 O O . SER A 1 100 ? 14.773 -12.586 -13.164 1 75.44 100 SER A O 1
ATOM 823 N N . GLY A 1 101 ? 13.531 -13.867 -11.891 1 75.62 101 GLY A N 1
ATOM 824 C CA . GLY A 1 101 ? 13.734 -15.125 -12.594 1 75.62 101 GLY A CA 1
ATOM 825 C C . GLY A 1 101 ? 12.664 -16.156 -12.289 1 75.62 101 GLY A C 1
ATOM 826 O O . GLY A 1 101 ? 11.789 -15.922 -11.453 1 75.62 101 GLY A O 1
ATOM 827 N N . LEU A 1 102 ? 12.781 -17.25 -13.031 1 77.38 102 LEU A N 1
ATOM 828 C CA . LEU A 1 102 ? 11.75 -18.281 -12.922 1 77.38 102 LEU A CA 1
ATOM 829 C C . LEU A 1 102 ? 11.797 -18.953 -11.555 1 77.38 102 LEU A C 1
ATOM 831 O O . LEU A 1 102 ? 10.766 -19.391 -11.047 1 77.38 102 LEU A O 1
ATOM 835 N N . ASP A 1 103 ? 12.953 -19.031 -11 1 81.44 103 ASP A N 1
ATOM 836 C CA . ASP A 1 103 ? 13.062 -19.609 -9.664 1 81.44 103 ASP A CA 1
ATOM 837 C C . ASP A 1 103 ? 12.312 -18.766 -8.633 1 81.44 103 ASP A C 1
ATOM 839 O O . ASP A 1 103 ? 11.695 -19.297 -7.711 1 81.44 103 ASP A O 1
ATOM 843 N N . GLU A 1 104 ? 12.281 -17.5 -8.812 1 86 104 GLU A N 1
ATOM 844 C CA . GLU A 1 104 ? 11.586 -16.594 -7.895 1 86 104 GLU A CA 1
ATOM 845 C C . GLU A 1 104 ? 10.078 -16.672 -8.102 1 86 104 GLU A C 1
ATOM 847 O O . GLU A 1 104 ? 9.305 -16.453 -7.156 1 86 104 GLU A O 1
ATOM 852 N N . VAL A 1 105 ? 9.773 -17.016 -9.297 1 86.62 105 VAL A N 1
ATOM 853 C CA . VAL A 1 105 ? 8.344 -17.172 -9.57 1 86.62 105 VAL A CA 1
ATOM 854 C C . VAL A 1 105 ? 7.758 -18.25 -8.672 1 86.62 105 VAL A C 1
ATOM 856 O O . VAL A 1 105 ? 6.715 -18.047 -8.039 1 86.62 105 VAL A O 1
ATOM 859 N N . GLU A 1 106 ? 8.438 -19.328 -8.664 1 89.25 106 GLU A N 1
ATOM 860 C CA . GLU A 1 106 ? 7.961 -20.453 -7.855 1 89.25 106 GLU A CA 1
ATOM 861 C C . GLU A 1 106 ? 7.895 -20.078 -6.379 1 89.25 106 GLU A C 1
ATOM 863 O O . GLU A 1 106 ? 6.957 -20.469 -5.676 1 89.25 106 GLU A O 1
ATOM 868 N N . LYS A 1 107 ? 8.875 -19.391 -5.938 1 93.06 107 LYS A N 1
ATOM 869 C CA . LYS A 1 107 ? 8.914 -18.984 -4.535 1 93.06 107 LYS A CA 1
ATOM 870 C C . LYS A 1 107 ? 7.734 -18.078 -4.195 1 93.06 107 LYS A C 1
ATOM 872 O O . LYS A 1 107 ? 7.102 -18.234 -3.15 1 93.06 107 LYS A O 1
ATOM 877 N N . TYR A 1 108 ? 7.418 -17.156 -5.059 1 93 108 TYR A N 1
ATOM 878 C CA . TYR A 1 108 ? 6.293 -16.25 -4.824 1 93 108 TYR A CA 1
ATOM 879 C C . TYR A 1 108 ? 4.969 -17 -4.914 1 93 108 TYR A C 1
ATOM 881 O O . TYR A 1 108 ? 4.016 -16.672 -4.199 1 93 108 TYR A O 1
ATOM 889 N N . GLN A 1 109 ? 4.941 -17.984 -5.789 1 91.75 109 GLN A N 1
ATOM 890 C CA . GLN A 1 109 ? 3.729 -18.797 -5.883 1 91.75 109 GLN A CA 1
ATOM 891 C C . GLN A 1 109 ? 3.5 -19.594 -4.605 1 91.75 109 GLN A C 1
ATOM 893 O O . GLN A 1 109 ? 2.365 -19.734 -4.145 1 91.75 109 GLN A O 1
ATOM 898 N N . VAL A 1 110 ? 4.555 -20.125 -4.082 1 93.69 110 VAL A N 1
ATOM 899 C CA . VAL A 1 110 ? 4.473 -20.844 -2.812 1 93.69 110 VAL A CA 1
ATOM 900 C C . VAL A 1 110 ? 4.008 -19.891 -1.716 1 93.69 110 VAL A C 1
ATOM 902 O O . VAL A 1 110 ? 3.154 -20.234 -0.897 1 93.69 110 VAL A O 1
ATOM 905 N N . GLN A 1 111 ? 4.52 -18.688 -1.675 1 94.94 111 GLN A N 1
ATOM 906 C CA . GLN A 1 111 ? 4.09 -17.672 -0.716 1 94.94 111 GLN A CA 1
ATOM 907 C C . GLN A 1 111 ? 2.594 -17.391 -0.838 1 94.94 111 GLN A C 1
ATOM 909 O O . GLN A 1 111 ? 1.885 -17.328 0.168 1 94.94 111 GLN A O 1
ATOM 914 N N . ASN A 1 112 ? 2.145 -17.188 -2.061 1 94.62 112 ASN A N 1
ATOM 915 C CA . ASN A 1 112 ? 0.725 -16.938 -2.293 1 94.62 112 ASN A CA 1
ATOM 916 C C . ASN A 1 112 ? -0.135 -18.078 -1.747 1 94.62 112 ASN A C 1
ATOM 918 O O . ASN A 1 112 ? -1.159 -17.828 -1.106 1 94.62 112 ASN A O 1
ATOM 922 N N . GLN A 1 113 ? 0.359 -19.281 -1.973 1 95.12 113 GLN A N 1
ATOM 923 C CA . GLN A 1 113 ? -0.38 -20.438 -1.489 1 95.12 113 GLN A CA 1
ATOM 924 C C . GLN A 1 113 ? -0.394 -20.484 0.036 1 95.12 113 GLN A C 1
ATOM 926 O O . GLN A 1 113 ? -1.404 -20.859 0.642 1 95.12 113 GLN A O 1
ATOM 931 N N . LYS A 1 114 ? 0.702 -20.188 0.631 1 97.06 114 LYS A N 1
ATOM 932 C CA . LYS A 1 114 ? 0.772 -20.141 2.088 1 97.06 114 LYS A CA 1
ATOM 933 C C . LYS A 1 114 ? -0.213 -19.109 2.654 1 97.06 114 LYS A C 1
ATOM 935 O O . LYS A 1 114 ? -0.855 -19.359 3.676 1 97.06 114 LYS A O 1
ATOM 940 N N . ILE A 1 115 ? -0.301 -17.969 2.021 1 97.25 115 ILE A N 1
ATOM 941 C CA . ILE A 1 115 ? -1.206 -16.922 2.461 1 97.25 115 ILE A CA 1
ATOM 942 C C . ILE A 1 115 ? -2.65 -17.406 2.369 1 97.25 115 ILE A C 1
ATOM 944 O O . ILE A 1 115 ? -3.42 -17.266 3.324 1 97.25 115 ILE A O 1
ATOM 948 N N . LEU A 1 116 ? -2.969 -18.031 1.261 1 96.62 116 LEU A N 1
ATOM 949 C CA . LEU A 1 116 ? -4.328 -18.516 1.055 1 96.62 116 LEU A CA 1
ATOM 950 C C . LEU A 1 116 ? -4.656 -19.641 2.041 1 96.62 116 LEU A C 1
ATOM 952 O O . LEU A 1 116 ? -5.762 -19.688 2.588 1 96.62 116 LEU A O 1
ATOM 956 N N . GLN A 1 117 ? -3.736 -20.516 2.254 1 97.81 117 GLN A N 1
ATOM 957 C CA . GLN A 1 117 ? -3.932 -21.594 3.205 1 97.81 117 GLN A CA 1
ATOM 958 C C . GLN A 1 117 ? -4.125 -21.062 4.621 1 97.81 117 GLN A C 1
ATOM 960 O O . GLN A 1 117 ? -4.969 -21.562 5.367 1 97.81 117 GLN A O 1
ATOM 965 N N . PHE A 1 118 ? -3.359 -20.078 4.973 1 98.25 118 PHE A N 1
ATOM 966 C CA . PHE A 1 118 ? -3.52 -19.453 6.281 1 98.25 118 PHE A CA 1
ATOM 967 C C . PHE A 1 118 ? -4.93 -18.906 6.453 1 98.25 118 PHE A C 1
ATOM 969 O O . PHE A 1 118 ? -5.559 -19.094 7.496 1 98.25 118 PHE A O 1
ATOM 976 N N . CYS A 1 119 ? -5.363 -18.156 5.477 1 97.94 119 CYS A N 1
ATOM 977 C CA . CYS A 1 119 ? -6.703 -17.578 5.535 1 97.94 119 CYS A CA 1
ATOM 978 C C . CYS A 1 119 ? -7.758 -18.672 5.676 1 97.94 119 CYS A C 1
ATOM 980 O O . CYS A 1 119 ? -8.711 -18.516 6.449 1 97.94 119 CYS A O 1
ATOM 982 N N . LYS A 1 120 ? -7.566 -19.766 4.957 1 97.69 120 LYS A N 1
ATOM 983 C CA . LYS A 1 120 ? -8.484 -20.906 5.055 1 97.69 120 LYS A CA 1
ATOM 984 C C . LYS A 1 120 ? -8.445 -21.516 6.445 1 97.69 120 LYS A C 1
ATOM 986 O O . LYS A 1 120 ? -9.492 -21.734 7.07 1 97.69 120 LYS A O 1
ATOM 991 N N . ASP A 1 121 ? -7.301 -21.75 6.941 1 98.06 121 ASP A N 1
ATOM 992 C CA . ASP A 1 121 ? -7.109 -22.422 8.219 1 98.06 121 ASP A CA 1
ATOM 993 C C . ASP A 1 121 ? -7.684 -21.594 9.367 1 98.06 121 ASP A C 1
ATOM 995 O O . ASP A 1 121 ? -8.148 -22.156 10.367 1 98.06 121 ASP A O 1
ATOM 999 N N . THR A 1 122 ? -7.621 -20.297 9.258 1 97.94 122 THR A N 1
ATOM 1000 C CA . THR A 1 122 ? -8.055 -19.422 10.344 1 97.94 122 THR A CA 1
ATOM 1001 C C . THR A 1 122 ? -9.445 -18.875 10.07 1 97.94 122 THR A C 1
ATOM 1003 O O . THR A 1 122 ? -9.93 -18.016 10.805 1 97.94 122 THR A O 1
ATOM 1006 N N . ASN A 1 123 ? -10.039 -19.25 9.039 1 97.19 123 ASN A N 1
ATOM 1007 C CA . ASN A 1 123 ? -11.398 -18.906 8.648 1 97.19 123 ASN A CA 1
ATOM 1008 C C . ASN A 1 123 ? -11.539 -17.406 8.383 1 97.19 123 ASN A C 1
ATOM 1010 O O . ASN A 1 123 ? -12.523 -16.797 8.797 1 97.19 123 ASN A O 1
ATOM 1014 N N . ILE A 1 124 ? -10.484 -16.797 7.891 1 97.56 124 ILE A N 1
ATOM 1015 C CA . ILE A 1 124 ? -10.609 -15.469 7.297 1 97.56 124 ILE A CA 1
ATOM 1016 C C . ILE A 1 124 ? -11.211 -15.586 5.898 1 97.56 124 ILE A C 1
ATOM 1018 O O . ILE A 1 124 ? -10.57 -16.109 4.98 1 97.56 124 ILE A O 1
ATOM 1022 N N . LYS A 1 125 ? -12.375 -15.141 5.699 1 96.06 125 LYS A N 1
ATOM 1023 C CA . LYS A 1 125 ? -13.117 -15.312 4.457 1 96.06 125 LYS A CA 1
ATOM 1024 C C . LYS A 1 125 ? -12.703 -14.281 3.416 1 96.06 125 LYS A C 1
ATOM 1026 O O . LYS A 1 125 ? -13.5 -13.414 3.037 1 96.06 125 LYS A O 1
ATOM 1031 N N . ILE A 1 126 ? -11.555 -14.453 2.861 1 95.5 126 ILE A N 1
ATOM 1032 C CA . ILE A 1 126 ? -11.055 -13.547 1.835 1 95.5 126 ILE A CA 1
ATOM 1033 C C . ILE A 1 126 ? -11.711 -13.867 0.494 1 95.5 126 ILE A C 1
ATOM 1035 O O . ILE A 1 126 ? -12.273 -14.953 0.317 1 95.5 126 ILE A O 1
ATOM 1039 N N . LYS A 1 127 ? -11.719 -12.852 -0.392 1 90.69 127 LYS A N 1
ATOM 1040 C CA . LYS A 1 127 ? -12.109 -13.023 -1.789 1 90.69 127 LYS A CA 1
ATOM 1041 C C . LYS A 1 127 ? -10.992 -12.586 -2.729 1 90.69 127 LYS A C 1
ATOM 1043 O O . LYS A 1 127 ? -10.617 -11.414 -2.76 1 90.69 127 LYS A O 1
ATOM 1048 N N . GLU A 1 128 ? -10.461 -13.602 -3.455 1 88.75 128 GLU A N 1
ATOM 1049 C CA . GLU A 1 128 ? -9.453 -13.266 -4.457 1 88.75 128 GLU A CA 1
ATOM 1050 C C . GLU A 1 128 ? -10.086 -12.555 -5.652 1 88.75 128 GLU A C 1
ATOM 1052 O O . GLU A 1 128 ? -11.203 -12.883 -6.055 1 88.75 128 GLU A O 1
ATOM 1057 N N . TYR A 1 129 ? -9.383 -11.602 -6.113 1 78.94 129 TYR A N 1
ATOM 1058 C CA . TYR A 1 129 ? -9.859 -10.953 -7.332 1 78.94 129 TYR A CA 1
ATOM 1059 C C . TYR A 1 129 ? -8.695 -10.664 -8.281 1 78.94 129 TYR A C 1
ATOM 1061 O O . TYR A 1 129 ? -7.555 -10.516 -7.844 1 78.94 129 TYR A O 1
ATOM 1069 N N . LEU A 1 130 ? -8.914 -10.711 -9.602 1 66.06 130 LEU A N 1
ATOM 1070 C CA . LEU A 1 130 ? -7.969 -10.438 -10.672 1 66.06 130 LEU A CA 1
ATOM 1071 C C . LEU A 1 130 ? -6.758 -11.359 -10.586 1 66.06 130 LEU A C 1
ATOM 1073 O O . LEU A 1 130 ? -5.633 -10.945 -10.875 1 66.06 130 LEU A O 1
ATOM 1077 N N . THR A 1 131 ? -6.895 -12.586 -10.109 1 62.69 131 THR A N 1
ATOM 1078 C CA . THR A 1 131 ? -5.789 -13.523 -9.93 1 62.69 131 THR A CA 1
ATOM 1079 C C . THR A 1 131 ? -5.398 -14.164 -11.266 1 62.69 131 THR A C 1
ATOM 1081 O O . THR A 1 131 ? -6.242 -14.734 -11.953 1 62.69 131 THR A O 1
ATOM 1084 N N . GLY A 1 132 ? -4.637 -13.453 -12.102 1 61.53 132 GLY A N 1
ATOM 1085 C CA . GLY A 1 132 ? -4.133 -14.062 -13.32 1 61.53 132 GLY A CA 1
ATOM 1086 C C . GLY A 1 132 ? -2.793 -14.75 -13.141 1 61.53 132 GLY A C 1
ATOM 1087 O O . GLY A 1 132 ? -1.923 -14.664 -14.008 1 61.53 132 GLY A O 1
ATOM 1088 N N . ASN A 1 133 ? -2.68 -15.516 -12.094 1 61.94 133 ASN A N 1
ATOM 1089 C CA . ASN A 1 133 ? -1.372 -16.109 -11.836 1 61.94 133 ASN A CA 1
ATOM 1090 C C . ASN A 1 133 ? -1.071 -17.25 -12.797 1 61.94 133 ASN A C 1
ATOM 1092 O O . ASN A 1 133 ? -1.815 -18.234 -12.859 1 61.94 133 ASN A O 1
ATOM 1096 N N . LYS A 1 134 ? -0.193 -16.969 -13.719 1 70.44 134 LYS A N 1
ATOM 1097 C CA . LYS A 1 134 ? 0.356 -18 -14.586 1 70.44 134 LYS A CA 1
ATOM 1098 C C . LYS A 1 134 ? 1.26 -18.953 -13.797 1 70.44 134 LYS A C 1
ATOM 1100 O O . LYS A 1 134 ? 1.863 -18.547 -12.797 1 70.44 134 LYS A O 1
ATOM 1105 N N . THR A 1 135 ? 1.228 -20.188 -14.258 1 73.56 135 THR A N 1
ATOM 1106 C CA . THR A 1 135 ? 2.164 -21.156 -13.688 1 73.56 135 THR A CA 1
ATOM 1107 C C . THR A 1 135 ? 3.59 -20.844 -14.133 1 73.56 135 THR A C 1
ATOM 1109 O O . THR A 1 135 ? 3.801 -20.078 -15.07 1 73.56 135 THR A O 1
ATOM 1112 N N . HIS A 1 136 ? 4.457 -21.469 -13.414 1 74.19 136 HIS A N 1
ATOM 1113 C CA . HIS A 1 136 ? 5.855 -21.375 -13.812 1 74.19 136 HIS A CA 1
ATOM 1114 C C . HIS A 1 136 ? 6.035 -21.75 -15.281 1 74.19 136 HIS A C 1
ATOM 1116 O O . HIS A 1 136 ? 6.711 -21.047 -16.031 1 74.19 136 HIS A O 1
ATOM 1122 N N . GLN A 1 137 ? 5.477 -22.859 -15.625 1 75.88 137 GLN A N 1
ATOM 1123 C CA . GLN A 1 137 ? 5.586 -23.359 -17 1 75.88 137 GLN A CA 1
ATOM 1124 C C . GLN A 1 137 ? 5.035 -22.344 -17.984 1 75.88 137 GLN A C 1
ATOM 1126 O O . GLN A 1 137 ? 5.621 -22.109 -19.047 1 75.88 137 GLN A O 1
ATOM 1131 N N . GLU A 1 138 ? 3.988 -21.766 -17.703 1 76.56 138 GLU A N 1
ATOM 1132 C CA . GLU A 1 138 ? 3.369 -20.766 -18.562 1 76.56 138 GLU A CA 1
ATOM 1133 C C . GLU A 1 138 ? 4.262 -19.531 -18.719 1 76.56 138 GLU A C 1
ATOM 1135 O O . GLU A 1 138 ? 4.328 -18.938 -19.797 1 76.56 138 GLU A O 1
ATOM 1140 N N . TRP A 1 139 ? 4.949 -19.297 -17.656 1 74.5 139 TRP A N 1
ATOM 1141 C CA . TRP A 1 139 ? 5.852 -18.141 -17.719 1 74.5 139 TRP A CA 1
ATOM 1142 C C . TRP A 1 139 ? 7.082 -18.469 -18.562 1 74.5 139 TRP A C 1
ATOM 1144 O O . TRP A 1 139 ? 7.566 -17.609 -19.312 1 74.5 139 TRP A O 1
ATOM 1154 N N . VAL A 1 140 ? 7.598 -19.656 -18.375 1 71.75 140 VAL A N 1
ATOM 1155 C CA . VAL A 1 140 ? 8.719 -20.094 -19.203 1 71.75 140 VAL A CA 1
ATOM 1156 C C . VAL A 1 140 ? 8.344 -20.016 -20.672 1 71.75 140 VAL A C 1
ATOM 1158 O O . VAL A 1 140 ? 9.117 -19.531 -21.5 1 71.75 140 VAL A O 1
ATOM 1161 N N . GLU A 1 141 ? 7.301 -20.484 -21 1 72.56 141 GLU A N 1
ATOM 1162 C CA . GLU A 1 141 ? 6.832 -20.453 -22.375 1 72.56 141 GLU A CA 1
ATOM 1163 C C . GLU A 1 141 ? 6.691 -19.016 -22.875 1 72.56 141 GLU A C 1
ATOM 1165 O O . GLU A 1 141 ? 7.023 -18.719 -24.016 1 72.56 141 GLU A O 1
ATOM 1170 N N . HIS A 1 142 ? 6.203 -18.266 -21.969 1 64.12 142 HIS A N 1
ATOM 1171 C CA . HIS A 1 142 ? 5.965 -16.875 -22.328 1 64.12 142 HIS A CA 1
ATOM 1172 C C . HIS A 1 142 ? 7.277 -16.094 -22.438 1 64.12 142 HIS A C 1
ATOM 1174 O O . HIS A 1 142 ? 7.492 -15.375 -23.422 1 64.12 142 HIS A O 1
ATOM 1180 N N . PHE A 1 143 ? 8.109 -16.25 -21.422 1 63 143 PHE A N 1
ATOM 1181 C CA . PHE A 1 143 ? 9.305 -15.414 -21.359 1 63 143 PHE A CA 1
ATOM 1182 C C . PHE A 1 143 ? 10.516 -16.156 -21.922 1 63 143 PHE A C 1
ATOM 1184 O O . PHE A 1 143 ? 11.484 -15.523 -22.359 1 63 143 PHE A O 1
ATOM 1191 N N . GLY A 1 144 ? 10.547 -17.516 -21.656 1 57.47 144 GLY A N 1
ATOM 1192 C CA . GLY A 1 144 ? 11.648 -18.25 -22.266 1 57.47 144 GLY A CA 1
ATOM 1193 C C . GLY A 1 144 ? 11.922 -17.828 -23.703 1 57.47 144 GLY A C 1
ATOM 1194 O O . GLY A 1 144 ? 13.055 -17.484 -24.047 1 57.47 144 GLY A O 1
ATOM 1195 N N . LEU A 1 145 ? 10.953 -17.938 -24.391 1 56.03 145 LEU A N 1
ATOM 1196 C CA . LEU A 1 145 ? 11.125 -17.562 -25.781 1 56.03 145 LEU A CA 1
ATOM 1197 C C . LEU A 1 145 ? 11.289 -16.047 -25.922 1 56.03 145 LEU A C 1
ATOM 1199 O O . LEU A 1 145 ? 12.156 -15.578 -26.656 1 56.03 145 LEU A O 1
ATOM 1203 N N . LYS A 1 146 ? 10.469 -15.406 -25.203 1 51 146 LYS A N 1
ATOM 1204 C CA . LYS A 1 146 ? 10.398 -13.945 -25.266 1 51 146 LYS A CA 1
ATOM 1205 C C . LYS A 1 146 ? 11.492 -13.305 -24.422 1 51 146 LYS A C 1
ATOM 1207 O O . LYS A 1 146 ? 12.016 -12.242 -24.766 1 51 146 LYS A O 1
ATOM 1212 N N . TRP A 1 147 ? 11.781 -13.984 -23.281 1 49.97 147 TRP A N 1
ATOM 1213 C CA . TRP A 1 147 ? 12.812 -13.406 -22.422 1 49.97 147 TRP A CA 1
ATOM 1214 C C . TRP A 1 147 ? 14.148 -13.336 -23.156 1 49.97 147 TRP A C 1
ATOM 1216 O O . TRP A 1 147 ? 14.875 -12.344 -23.031 1 49.97 147 TRP A O 1
ATOM 1226 N N . LYS A 1 148 ? 14.461 -14.406 -23.844 1 50.12 148 LYS A N 1
ATOM 1227 C CA . LYS A 1 148 ? 15.648 -14.289 -24.688 1 50.12 148 LYS A CA 1
ATOM 1228 C C . LYS A 1 148 ? 15.508 -13.141 -25.688 1 50.12 148 LYS A C 1
ATOM 1230 O O . LYS A 1 148 ? 16.453 -12.375 -25.891 1 50.12 148 LYS A O 1
ATOM 1235 N N . LEU A 1 149 ? 14.383 -13.039 -26.312 1 46.03 149 LEU A N 1
ATOM 1236 C CA . LEU A 1 149 ? 14.109 -11.969 -27.266 1 46.03 149 LEU A CA 1
ATOM 1237 C C . LEU A 1 149 ? 13.938 -10.633 -26.547 1 46.03 149 LEU A C 1
ATOM 1239 O O . LEU A 1 149 ? 14.406 -9.602 -27.031 1 46.03 149 LEU A O 1
ATOM 1243 N N . PHE A 1 150 ? 13.188 -10.57 -25.484 1 43.44 150 PHE A N 1
ATOM 1244 C CA . PHE A 1 150 ? 13.008 -9.359 -24.703 1 43.44 150 PHE A CA 1
ATOM 1245 C C . PHE A 1 150 ? 14.344 -8.828 -24.203 1 43.44 150 PHE A C 1
ATOM 1247 O O . PHE A 1 150 ? 14.594 -7.621 -24.25 1 43.44 150 PHE A O 1
ATOM 1254 N N . GLU A 1 151 ? 15.164 -9.695 -23.719 1 43.84 151 GLU A N 1
ATOM 1255 C CA .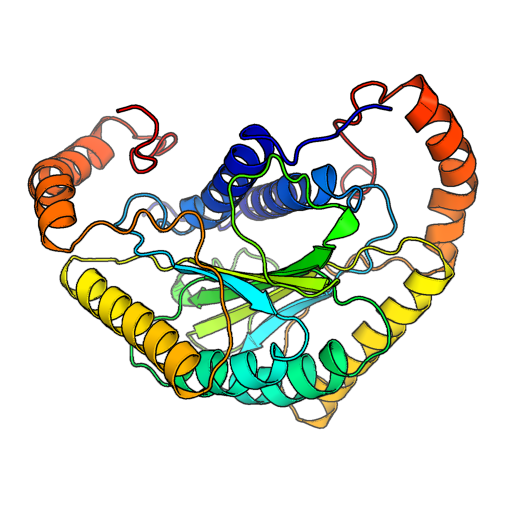 GLU A 1 151 ? 16.5 -9.25 -23.375 1 43.84 151 GLU A CA 1
ATOM 1256 C C . GLU A 1 151 ? 17.219 -8.672 -24.594 1 43.84 151 GLU A C 1
ATOM 1258 O O . GLU A 1 151 ? 17.906 -7.645 -24.484 1 43.84 151 GLU A O 1
ATOM 1263 N N . ASP A 1 152 ? 17.062 -9.328 -25.719 1 45.28 152 ASP A N 1
ATOM 1264 C CA . ASP A 1 152 ? 17.656 -8.828 -26.953 1 45.28 152 ASP A CA 1
ATOM 1265 C C . ASP A 1 152 ? 16.969 -7.555 -27.422 1 45.28 152 ASP A C 1
ATOM 1267 O O . ASP A 1 152 ? 17.625 -6.617 -27.875 1 45.28 152 ASP A O 1
ATOM 1271 N N . ARG A 1 153 ? 15.594 -7.531 -27.484 1 38.09 153 ARG A N 1
ATOM 1272 C CA . ARG A 1 153 ? 14.828 -6.379 -27.953 1 38.09 153 ARG A CA 1
ATOM 1273 C C . ARG A 1 153 ? 14.828 -5.262 -26.906 1 38.09 153 ARG A C 1
ATOM 1275 O O . ARG A 1 153 ? 14.852 -4.082 -27.266 1 38.09 153 ARG A O 1
ATOM 1282 N N . LYS A 1 154 ? 14.531 -5.527 -25.656 1 39.75 154 LYS A N 1
ATOM 1283 C CA . LYS A 1 154 ? 14.688 -4.445 -24.703 1 39.75 154 LYS A CA 1
ATOM 1284 C C . LYS A 1 154 ? 16.016 -3.725 -24.891 1 39.75 154 LYS A C 1
ATOM 1286 O O . LYS A 1 154 ? 16.078 -2.496 -24.797 1 39.75 154 LYS A O 1
ATOM 1291 N N . ALA A 1 155 ? 17 -4.348 -25.266 1 42.38 155 ALA A N 1
ATOM 1292 C CA . ALA A 1 155 ? 18.234 -3.691 -25.688 1 42.38 155 ALA A CA 1
ATOM 1293 C C . ALA A 1 155 ? 18 -2.854 -26.953 1 42.38 155 ALA A C 1
ATOM 1295 O O . ALA A 1 155 ? 18.594 -1.782 -27.109 1 42.38 155 ALA A O 1
ATOM 1296 N N . LYS A 1 156 ? 17.25 -3.357 -27.953 1 41.31 156 LYS A N 1
ATOM 1297 C CA . LYS A 1 156 ? 17.047 -2.678 -29.234 1 41.31 156 LYS A CA 1
ATOM 1298 C C . LYS A 1 156 ? 15.836 -1.742 -29.172 1 41.31 156 LYS A C 1
ATOM 1300 O O . LYS A 1 156 ? 15.867 -0.643 -29.719 1 41.31 156 LYS A O 1
ATOM 1305 N N . PHE A 1 157 ? 14.547 -2.158 -28.938 1 35.06 157 PHE A N 1
ATOM 1306 C CA . PHE A 1 157 ? 13.328 -1.447 -29.312 1 35.06 157 PHE A CA 1
ATOM 1307 C C . PHE A 1 157 ? 12.805 -0.631 -28.141 1 35.06 157 PHE A C 1
ATOM 1309 O O . PHE A 1 157 ? 11.906 0.193 -28.297 1 35.06 157 PHE A O 1
ATOM 1316 N N . ASP A 1 158 ? 12.656 -1.086 -26.938 1 34.53 158 ASP A N 1
ATOM 1317 C CA . ASP A 1 158 ? 12.336 -0.117 -25.891 1 34.53 158 ASP A CA 1
ATOM 1318 C C . ASP A 1 158 ? 13.562 0.702 -25.5 1 34.53 158 ASP A C 1
ATOM 1320 O O . ASP A 1 158 ? 14.078 0.578 -24.391 1 34.53 158 ASP A O 1
ATOM 1324 N N . PRO A 1 159 ? 14.172 1.117 -26.578 1 36.44 159 PRO A N 1
ATOM 1325 C CA . PRO A 1 159 ? 15.375 1.892 -26.266 1 36.44 159 PRO A CA 1
ATOM 1326 C C . PRO A 1 159 ? 15.148 2.9 -25.141 1 36.44 159 PRO A C 1
ATOM 1328 O O . PRO A 1 159 ? 16.062 3.188 -24.375 1 36.44 159 PRO A O 1
ATOM 1331 N N . ASN A 1 160 ? 13.859 3.516 -25.203 1 39.97 160 ASN A N 1
ATOM 1332 C CA . ASN A 1 160 ? 13.312 4.465 -24.25 1 39.97 160 ASN A CA 1
ATOM 1333 C C . ASN A 1 160 ? 12.266 3.807 -23.344 1 39.97 160 ASN A C 1
ATOM 1335 O O . ASN A 1 160 ? 11.641 4.477 -22.531 1 39.97 160 ASN A O 1
ATOM 1339 N N . LYS A 1 161 ? 12.148 2.357 -23.016 1 37.91 161 LYS A N 1
ATOM 1340 C CA . LYS A 1 161 ? 11.648 1.274 -22.172 1 37.91 161 LYS A CA 1
ATOM 1341 C C . LYS A 1 161 ? 10.227 1.55 -21.703 1 37.91 161 LYS A C 1
ATOM 1343 O O . LYS A 1 161 ? 9.906 1.4 -20.531 1 37.91 161 LYS A O 1
ATOM 1348 N N . LEU A 1 162 ? 9.109 2.02 -22.406 1 35.94 162 LEU A N 1
ATOM 1349 C CA . LEU A 1 162 ? 7.781 2.541 -22.094 1 35.94 162 LEU A CA 1
ATOM 1350 C C . LEU A 1 162 ? 6.801 1.404 -21.828 1 35.94 162 LEU A C 1
ATOM 1352 O O . LEU A 1 162 ? 6.02 1.463 -20.891 1 35.94 162 LEU A O 1
ATOM 1356 N N . LEU A 1 163 ? 6.113 0.542 -22.719 1 36.25 163 LEU A N 1
ATOM 1357 C CA . LEU A 1 163 ? 4.855 -0.191 -22.625 1 36.25 163 LEU A CA 1
ATOM 1358 C C . LEU A 1 163 ? 5.105 -1.663 -22.312 1 36.25 163 LEU A C 1
ATOM 1360 O O . LEU A 1 163 ? 5.609 -2.406 -23.156 1 36.25 163 LEU A O 1
ATOM 1364 N N . SER A 1 164 ? 5.602 -2.24 -21.328 1 33.91 164 SER A N 1
ATOM 1365 C CA . SER A 1 164 ? 6.012 -3.641 -21.281 1 33.91 164 SER A CA 1
ATOM 1366 C C . SER A 1 164 ? 4.805 -4.57 -21.359 1 33.91 164 SER A C 1
ATOM 1368 O O . SER A 1 164 ? 3.717 -4.223 -20.891 1 33.91 164 SER A O 1
ATOM 1370 N N . PRO A 1 165 ? 4.754 -5.789 -22 1 33.44 165 PRO A N 1
ATOM 1371 C CA . PRO A 1 165 ? 3.834 -6.836 -22.453 1 33.44 165 PRO A CA 1
ATOM 1372 C C . PRO A 1 165 ? 3.039 -7.449 -21.297 1 33.44 165 PRO A C 1
ATOM 1374 O O . PRO A 1 165 ? 2.186 -8.312 -21.531 1 33.44 165 PRO A O 1
ATOM 1377 N N . GLY A 1 166 ? 3.111 -7.262 -20.125 1 31.06 166 GLY A N 1
ATOM 1378 C CA . GLY A 1 166 ? 2.643 -8.266 -19.172 1 31.06 166 GLY A CA 1
ATOM 1379 C C . GLY A 1 166 ? 1.132 -8.305 -19.047 1 31.06 166 GLY A C 1
ATOM 1380 O O . GLY A 1 166 ? 0.589 -9.117 -18.297 1 31.06 166 GLY A O 1
ATOM 1381 N N . GLN A 1 167 ? 0.225 -7.285 -19.344 1 31.11 167 GLN A N 1
ATOM 1382 C CA . GLN A 1 167 ? -1.164 -7.504 -18.953 1 31.11 167 GLN A CA 1
ATOM 1383 C C . GLN A 1 167 ? -1.9 -8.344 -20 1 31.11 167 GLN A C 1
ATOM 1385 O O . GLN A 1 167 ? -1.72 -8.156 -21.203 1 31.11 167 GLN A O 1
ATOM 1390 N N . GLY A 1 168 ? -1.977 -9.625 -19.891 1 29.5 168 GLY A N 1
ATOM 1391 C CA . GLY A 1 168 ? -2.768 -10.578 -20.656 1 29.5 168 GLY A CA 1
ATOM 1392 C C . GLY A 1 168 ? -4.125 -10.039 -21.062 1 29.5 168 GLY A C 1
ATOM 1393 O O . GLY A 1 168 ? -5.035 -10.805 -21.375 1 29.5 168 GLY A O 1
ATOM 1394 N N . ILE A 1 169 ? -4.52 -8.93 -20.984 1 27.09 169 ILE A N 1
ATOM 1395 C CA . ILE A 1 169 ? -5.832 -8.469 -21.422 1 27.09 169 ILE A CA 1
ATOM 1396 C C . ILE A 1 169 ? -5.969 -8.672 -22.922 1 27.09 169 ILE A C 1
ATOM 1398 O O . ILE A 1 169 ? -7.066 -8.922 -23.438 1 27.09 169 ILE A O 1
ATOM 1402 N N . PHE A 1 170 ? -4.977 -8.344 -23.703 1 23 170 PHE A N 1
ATOM 1403 C CA . PHE A 1 170 ? -5.219 -8.344 -25.141 1 23 170 PHE A CA 1
ATOM 1404 C C . PHE A 1 170 ? -5.047 -9.734 -25.719 1 23 170 PHE A C 1
ATOM 1406 O O . PHE A 1 170 ? -5.012 -9.906 -26.938 1 23 170 PHE A O 1
ATOM 1413 N N . GLN A 1 171 ? -5.188 -10.781 -24.953 1 22.88 171 GLN A N 1
ATOM 1414 C CA . GLN A 1 171 ? -5.336 -11.93 -25.844 1 22.88 171 GLN A CA 1
ATOM 1415 C C . GLN A 1 171 ? -6.793 -12.141 -26.234 1 22.88 171 GLN A C 1
ATOM 1417 O O . GLN A 1 171 ? -7.703 -11.812 -25.469 1 22.88 171 GLN A O 1
ATOM 1422 N N . MET B 1 1 ? 27.359 5.188 -18.547 1 18.22 1 MET B N 1
ATOM 1423 C CA . MET B 1 1 ? 26.797 4.543 -17.359 1 18.22 1 MET B CA 1
ATOM 1424 C C . MET B 1 1 ? 25.516 5.23 -16.922 1 18.22 1 MET B C 1
ATOM 1426 O O . MET B 1 1 ? 25.531 6.41 -16.562 1 18.22 1 MET B O 1
ATOM 1430 N N . PHE B 1 2 ? 24.375 5.219 -17.531 1 22.02 2 PHE B N 1
ATOM 1431 C CA . PHE B 1 2 ? 23.188 6.066 -17.516 1 22.02 2 PHE B CA 1
ATOM 1432 C C . PHE B 1 2 ? 22.438 5.945 -16.188 1 22.02 2 PHE B C 1
ATOM 1434 O O . PHE B 1 2 ? 22.094 4.84 -15.773 1 22.02 2 PHE B O 1
ATOM 1441 N N . LYS B 1 3 ? 22.75 6.82 -15.172 1 26.97 3 LYS B N 1
ATOM 1442 C CA . LYS B 1 3 ? 22.312 7.219 -13.836 1 26.97 3 LYS B CA 1
ATOM 1443 C C . LYS B 1 3 ? 20.797 7.316 -13.758 1 26.97 3 LYS B C 1
ATOM 1445 O O . LYS B 1 3 ? 20.188 8.203 -14.375 1 26.97 3 LYS B O 1
ATOM 1450 N N . ARG B 1 4 ? 20.078 6.336 -13.859 1 32.69 4 ARG B N 1
ATOM 1451 C CA . ARG B 1 4 ? 18.641 6.551 -13.883 1 32.69 4 ARG B CA 1
ATOM 1452 C C . ARG B 1 4 ? 18.141 7.113 -12.547 1 32.69 4 ARG B C 1
ATOM 1454 O O . ARG B 1 4 ? 18.172 6.418 -11.531 1 32.69 4 ARG B O 1
ATOM 1461 N N . ASP B 1 5 ? 18.344 8.344 -12.086 1 34.69 5 ASP B N 1
ATOM 1462 C CA . ASP B 1 5 ? 17.906 9.273 -11.055 1 34.69 5 ASP B CA 1
ATOM 1463 C C . ASP B 1 5 ? 16.438 9.047 -10.688 1 34.69 5 ASP B C 1
ATOM 1465 O O . ASP B 1 5 ? 15.578 9.016 -11.57 1 34.69 5 ASP B O 1
ATOM 1469 N N . ALA B 1 6 ? 16.172 8.203 -9.859 1 43.94 6 ALA B N 1
ATOM 1470 C CA . ALA B 1 6 ? 14.742 8.281 -9.555 1 43.94 6 ALA B CA 1
ATOM 1471 C C . ALA B 1 6 ? 14.242 9.719 -9.602 1 43.94 6 ALA B C 1
ATOM 1473 O O . ALA B 1 6 ? 14.547 10.516 -8.719 1 43.94 6 ALA B O 1
ATOM 1474 N N . SER B 1 7 ? 14.133 10.461 -10.742 1 49.72 7 SER B N 1
ATOM 1475 C CA . SER B 1 7 ? 13.945 11.836 -11.195 1 49.72 7 SER B CA 1
ATOM 1476 C C . SER B 1 7 ? 12.617 12.398 -10.711 1 49.72 7 SER B C 1
ATOM 1478 O O . SER B 1 7 ? 11.773 11.664 -10.195 1 49.72 7 SER B O 1
ATOM 1480 N N . TYR B 1 8 ? 12.617 13.656 -10.305 1 52.22 8 TYR B N 1
ATOM 1481 C CA . TYR B 1 8 ? 11.391 14.438 -10.227 1 52.22 8 TYR B CA 1
ATOM 1482 C C . TYR B 1 8 ? 10.289 13.82 -11.07 1 52.22 8 TYR B C 1
ATOM 1484 O O . TYR B 1 8 ? 9.125 13.773 -10.648 1 52.22 8 TYR B O 1
ATOM 1492 N N . GLU B 1 9 ? 10.75 13.125 -11.961 1 54.81 9 GLU B N 1
ATOM 1493 C CA . GLU B 1 9 ? 9.789 12.484 -12.852 1 54.81 9 GLU B CA 1
ATOM 1494 C C . GLU B 1 9 ? 9.18 11.242 -12.195 1 54.81 9 GLU B C 1
ATOM 1496 O O . GLU B 1 9 ? 7.977 11.008 -12.305 1 54.81 9 GLU B O 1
ATOM 1501 N N . GLU B 1 10 ? 10.031 10.586 -11.445 1 60.12 10 GLU B N 1
ATOM 1502 C CA . GLU B 1 10 ? 9.516 9.398 -10.766 1 60.12 10 GLU B CA 1
ATOM 1503 C C . GLU B 1 10 ? 8.547 9.773 -9.648 1 60.12 10 GLU B C 1
ATOM 1505 O O . GLU B 1 10 ? 7.543 9.094 -9.438 1 60.12 10 GLU B O 1
ATOM 1510 N N .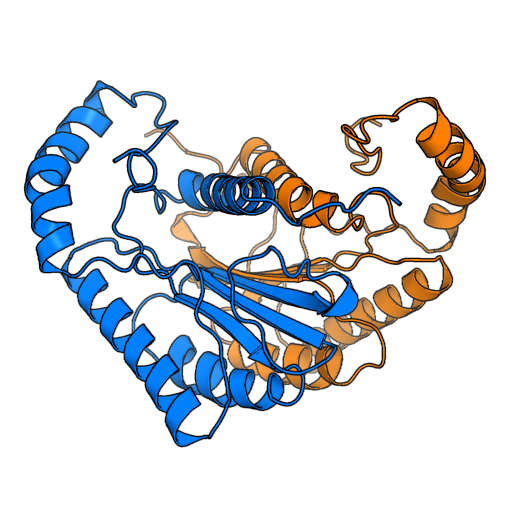 PHE B 1 11 ? 8.914 10.891 -9.102 1 59.5 11 PHE B N 1
ATOM 1511 C CA . PHE B 1 11 ? 8.016 11.398 -8.078 1 59.5 11 PHE B CA 1
ATOM 1512 C C . PHE B 1 11 ? 6.672 11.789 -8.672 1 59.5 11 PHE B C 1
ATOM 1514 O O . PHE B 1 11 ? 5.621 11.422 -8.141 1 59.5 11 PHE B O 1
ATOM 1521 N N . LEU B 1 12 ? 6.715 12.453 -9.742 1 57.97 12 LEU B N 1
ATOM 1522 C CA . LEU B 1 12 ? 5.48 12.875 -10.398 1 57.97 12 LEU B CA 1
ATOM 1523 C C . LEU B 1 12 ? 4.676 11.664 -10.867 1 57.97 12 LEU B C 1
ATOM 1525 O O . LEU B 1 12 ? 3.445 11.672 -10.789 1 57.97 12 LEU B O 1
ATOM 1529 N N . ASP B 1 13 ? 5.414 10.734 -11.273 1 63.06 13 ASP B N 1
ATOM 1530 C CA . ASP B 1 13 ? 4.734 9.516 -11.695 1 63.06 13 ASP B CA 1
ATOM 1531 C C . ASP B 1 13 ? 4.043 8.828 -10.523 1 63.06 13 ASP B C 1
ATOM 1533 O O . ASP B 1 13 ? 2.92 8.336 -10.656 1 63.06 13 ASP B O 1
ATOM 1537 N N . ARG B 1 14 ? 4.656 8.805 -9.359 1 64.44 14 ARG B N 1
ATOM 1538 C CA . ARG B 1 14 ? 4.07 8.219 -8.156 1 64.44 14 ARG B CA 1
ATOM 1539 C C . ARG B 1 14 ? 2.834 9 -7.719 1 64.44 14 ARG B C 1
ATOM 1541 O O . ARG B 1 14 ? 1.82 8.406 -7.34 1 64.44 14 ARG B O 1
ATOM 1548 N N . LEU B 1 15 ? 3.02 10.281 -7.844 1 65 15 LEU B N 1
ATOM 1549 C CA . LEU B 1 15 ? 1.881 11.133 -7.52 1 65 15 LEU B CA 1
ATOM 1550 C C . LEU B 1 15 ? 0.717 10.875 -8.469 1 65 15 LEU B C 1
ATOM 1552 O O . LEU B 1 15 ? -0.44 10.844 -8.047 1 65 15 LEU B O 1
ATOM 1556 N N . HIS B 1 16 ? 1.112 10.734 -9.688 1 67.88 16 HIS B N 1
ATOM 1557 C CA . HIS B 1 16 ? 0.092 10.453 -10.688 1 67.88 16 HIS B CA 1
ATOM 1558 C C . HIS B 1 16 ? -0.581 9.109 -10.43 1 67.88 16 HIS B C 1
ATOM 1560 O O . HIS B 1 16 ? -1.801 8.984 -10.562 1 67.88 16 HIS B O 1
ATOM 1566 N N . ALA B 1 17 ? 0.193 8.164 -10.094 1 67.62 17 ALA B N 1
ATOM 1567 C CA . ALA B 1 17 ? -0.357 6.852 -9.766 1 67.62 17 ALA B CA 1
ATOM 1568 C C . ALA B 1 17 ? -1.328 6.945 -8.594 1 67.62 17 ALA B C 1
ATOM 1570 O O . ALA B 1 17 ? -2.406 6.348 -8.625 1 67.62 17 ALA B O 1
ATOM 1571 N N . LEU B 1 18 ? -0.938 7.73 -7.656 1 68.88 18 LEU B N 1
ATOM 1572 C CA . LEU B 1 18 ? -1.805 7.938 -6.504 1 68.88 18 LEU B CA 1
ATOM 1573 C C . LEU B 1 18 ? -3.102 8.633 -6.91 1 68.88 18 LEU B C 1
ATOM 1575 O O . LEU B 1 18 ? -4.18 8.266 -6.441 1 68.88 18 LEU B O 1
ATOM 1579 N N . GLU B 1 19 ? -2.986 9.594 -7.715 1 69.88 19 GLU B N 1
ATOM 1580 C CA . GLU B 1 19 ? -4.16 10.297 -8.219 1 69.88 19 GLU B CA 1
ATOM 1581 C C . GLU B 1 19 ? -5.113 9.344 -8.93 1 69.88 19 GLU B C 1
ATOM 1583 O O . GLU B 1 19 ? -6.328 9.391 -8.719 1 69.88 19 GLU B O 1
ATOM 1588 N N . LEU B 1 20 ? -4.574 8.57 -9.711 1 68.19 20 LEU B N 1
ATOM 1589 C CA . LEU B 1 20 ? -5.391 7.617 -10.453 1 68.19 20 LEU B CA 1
ATOM 1590 C C . LEU B 1 20 ? -6.121 6.664 -9.516 1 68.19 20 LEU B C 1
ATOM 1592 O O . LEU B 1 20 ? -7.254 6.266 -9.781 1 68.19 20 LEU B O 1
ATOM 1596 N N . LEU B 1 21 ? -5.449 6.387 -8.406 1 66 21 LEU B N 1
ATOM 1597 C CA . LEU B 1 21 ? -6.031 5.457 -7.445 1 66 21 LEU B CA 1
ATOM 1598 C C . LEU B 1 21 ? -7.102 6.141 -6.602 1 66 21 LEU B C 1
ATOM 1600 O O . LEU B 1 21 ? -8.141 5.547 -6.301 1 66 21 LEU B O 1
ATOM 1604 N N . LEU B 1 22 ? -6.934 7.418 -6.348 1 69.44 22 LEU B N 1
ATOM 1605 C CA . LEU B 1 22 ? -7.754 8.078 -5.34 1 69.44 22 LEU B CA 1
ATOM 1606 C C . LEU B 1 22 ? -8.906 8.836 -5.992 1 69.44 22 LEU B C 1
ATOM 1608 O O . LEU B 1 22 ? -9.961 9.023 -5.375 1 69.44 22 LEU B O 1
ATOM 1612 N N . THR B 1 23 ? -8.797 9.242 -7.207 1 68.94 23 THR B N 1
ATOM 1613 C CA . THR B 1 23 ? -9.789 10.078 -7.871 1 68.94 23 THR B CA 1
ATOM 1614 C C . THR B 1 23 ? -11.117 9.336 -7.996 1 68.94 23 THR B C 1
ATOM 1616 O O . THR B 1 23 ? -12.172 9.875 -7.641 1 68.94 23 THR B O 1
ATOM 1619 N N . PRO B 1 24 ? -11 8.133 -8.406 1 63.25 24 PRO B N 1
ATOM 1620 C CA . PRO B 1 24 ? -12.289 7.445 -8.555 1 63.25 24 PRO B CA 1
ATOM 1621 C C . PRO B 1 24 ? -13.031 7.293 -7.23 1 63.25 24 PRO B C 1
ATOM 1623 O O . PRO B 1 24 ? -14.258 7.125 -7.219 1 63.25 24 PRO B O 1
ATOM 1626 N N . GLN B 1 25 ? -12.352 7.387 -6.133 1 65.19 25 GLN B N 1
ATOM 1627 C CA . GLN B 1 25 ? -12.961 7.246 -4.812 1 65.19 25 GLN B CA 1
ATOM 1628 C C . GLN B 1 25 ? -13.383 8.602 -4.258 1 65.19 25 GLN B C 1
ATOM 1630 O O . GLN B 1 25 ? -13.914 8.688 -3.148 1 65.19 25 GLN B O 1
ATOM 1635 N N . GLY B 1 26 ? -13.18 9.68 -5.078 1 65.94 26 GLY B N 1
ATOM 1636 C CA . GLY B 1 26 ? -13.508 11.023 -4.625 1 65.94 26 GLY B CA 1
ATOM 1637 C C . GLY B 1 26 ? -12.586 11.523 -3.527 1 65.94 26 GLY B C 1
ATOM 1638 O O . GLY B 1 26 ? -12.961 12.398 -2.744 1 65.94 26 GLY B O 1
ATOM 1639 N N . LEU B 1 27 ? -11.484 10.898 -3.418 1 68.62 27 LEU B N 1
ATOM 1640 C CA . LEU B 1 27 ? -10.594 11.18 -2.291 1 68.62 27 LEU B CA 1
ATOM 1641 C C . LEU B 1 27 ? -9.43 12.062 -2.725 1 68.62 27 LEU B C 1
ATOM 1643 O O . LEU B 1 27 ? -8.555 12.375 -1.915 1 68.62 27 LEU B O 1
ATOM 1647 N N . TRP B 1 28 ? -9.508 12.555 -3.953 1 72.69 28 TRP B N 1
ATOM 1648 C CA . TRP B 1 28 ? -8.375 13.328 -4.457 1 72.69 28 TRP B CA 1
ATOM 1649 C C . TRP B 1 28 ? -8.594 14.82 -4.238 1 72.69 28 TRP B C 1
ATOM 1651 O O . TRP B 1 28 ? -7.656 15.555 -3.916 1 72.69 28 TRP B O 1
ATOM 1661 N N . ASP B 1 29 ? -9.875 15.391 -4.305 1 72.25 29 ASP B N 1
ATOM 1662 C CA . ASP B 1 29 ? -10.18 16.812 -4.215 1 72.25 29 ASP B CA 1
ATOM 1663 C C . ASP B 1 29 ? -10.57 17.203 -2.791 1 72.25 29 ASP B C 1
ATOM 1665 O O . ASP B 1 29 ? -11.461 18.031 -2.59 1 72.25 29 ASP B O 1
ATOM 1669 N N . VAL B 1 30 ? -10.016 16.562 -1.873 1 77.5 30 VAL B N 1
ATOM 1670 C CA . VAL B 1 30 ? -10.234 16.828 -0.455 1 77.5 30 VAL B CA 1
ATOM 1671 C C . VAL B 1 30 ? -8.891 16.969 0.256 1 77.5 30 VAL B C 1
ATOM 1673 O O . VAL B 1 30 ? -7.848 16.625 -0.301 1 77.5 30 VAL B O 1
ATOM 1676 N N . PRO B 1 31 ? -8.961 17.688 1.415 1 80.62 31 PRO B N 1
ATOM 1677 C CA . PRO B 1 31 ? -7.695 17.703 2.152 1 80.62 31 PRO B CA 1
ATOM 1678 C C . PRO B 1 31 ? -7.094 16.312 2.328 1 80.62 31 PRO B C 1
ATOM 1680 O O . PRO B 1 31 ? -7.824 15.344 2.574 1 80.62 31 PRO B O 1
ATOM 1683 N N . HIS B 1 32 ? -5.734 16.188 2.08 1 85.31 32 HIS B N 1
ATOM 1684 C CA . HIS B 1 32 ? -5.051 14.906 2.164 1 85.31 32 HIS B CA 1
ATOM 1685 C C . HIS B 1 32 ? -3.82 14.992 3.062 1 85.31 32 HIS B C 1
ATOM 1687 O O . HIS B 1 32 ? -2.699 15.141 2.574 1 85.31 32 HIS B O 1
ATOM 1693 N N . PRO B 1 33 ? -4.008 15 4.348 1 88.25 33 PRO B N 1
ATOM 1694 C CA . PRO B 1 33 ? -2.861 14.984 5.262 1 88.25 33 PRO B CA 1
ATOM 1695 C C . PRO B 1 33 ? -2.064 13.68 5.18 1 88.25 33 PRO B C 1
ATOM 1697 O O . PRO B 1 33 ? -2.02 12.922 6.148 1 88.25 33 PRO B O 1
ATOM 1700 N N . TRP B 1 34 ? -1.326 13.531 4.07 1 88.75 34 TRP B N 1
ATOM 1701 C CA . TRP B 1 34 ? -0.542 12.328 3.814 1 88.75 34 TRP B CA 1
ATOM 1702 C C . TRP B 1 34 ? 0.655 12.242 4.758 1 88.75 34 TRP B C 1
ATOM 1704 O O . TRP B 1 34 ? 1.117 13.266 5.273 1 88.75 34 TRP B O 1
ATOM 1714 N N . LEU B 1 35 ? 1.043 11.062 5.039 1 91.56 35 LEU B N 1
ATOM 1715 C CA . LEU B 1 35 ? 2.301 10.797 5.727 1 91.56 35 LEU B CA 1
ATOM 1716 C C . LEU B 1 35 ? 3.156 9.812 4.934 1 91.56 35 LEU B C 1
ATOM 1718 O O . LEU B 1 35 ? 2.74 8.672 4.691 1 91.56 35 LEU B O 1
ATOM 1722 N N . ASN B 1 36 ? 4.301 10.227 4.445 1 86.56 36 ASN B N 1
ATOM 1723 C CA . ASN B 1 36 ? 5.246 9.43 3.678 1 86.56 36 ASN B CA 1
ATOM 1724 C C . ASN B 1 36 ? 6.578 9.273 4.41 1 86.56 36 ASN B C 1
ATOM 1726 O O . ASN B 1 36 ? 7.199 10.273 4.789 1 86.56 36 ASN B O 1
ATOM 1730 N N . MET B 1 37 ? 6.977 7.996 4.531 1 91.69 37 MET B N 1
ATOM 1731 C CA . MET B 1 37 ? 8.156 7.742 5.352 1 91.69 37 MET B CA 1
ATOM 1732 C C . MET B 1 37 ? 9.008 6.629 4.754 1 91.69 37 MET B C 1
ATOM 1734 O O . MET B 1 37 ? 8.477 5.688 4.164 1 91.69 37 MET B O 1
ATOM 1738 N N . PHE B 1 38 ? 10.289 6.781 4.918 1 90.69 38 PHE B N 1
ATOM 1739 C CA . PHE B 1 38 ? 11.195 5.648 4.781 1 90.69 38 PHE B CA 1
ATOM 1740 C C . PHE B 1 38 ? 11.461 5.004 6.137 1 90.69 38 PHE B C 1
ATOM 1742 O O . PHE B 1 38 ? 11.836 5.684 7.094 1 90.69 38 PHE B O 1
ATOM 1749 N N . VAL B 1 39 ? 11.227 3.699 6.188 1 95.75 39 VAL B N 1
ATOM 1750 C CA . VAL B 1 39 ? 11.406 2.939 7.418 1 95.75 39 VAL B CA 1
ATOM 1751 C C . VAL B 1 39 ? 12.531 1.924 7.238 1 95.75 39 VAL B C 1
ATOM 1753 O O . VAL B 1 39 ? 12.547 1.167 6.266 1 95.75 39 VAL B O 1
ATOM 1756 N N . PRO B 1 40 ? 13.547 1.95 8.203 1 96.06 40 PRO B N 1
ATOM 1757 C CA . PRO B 1 40 ? 14.594 0.929 8.102 1 96.06 40 PRO B CA 1
ATOM 1758 C C . PRO B 1 40 ? 14.031 -0.491 8.086 1 96.06 40 PRO B C 1
ATOM 1760 O O . PRO B 1 40 ? 13.086 -0.795 8.82 1 96.06 40 PRO B O 1
ATOM 1763 N N . SER B 1 41 ? 14.586 -1.328 7.172 1 94.31 41 SER B N 1
ATOM 1764 C CA . SER B 1 41 ? 14.117 -2.701 7.043 1 94.31 41 SER B CA 1
ATOM 1765 C C . SER B 1 41 ? 14.188 -3.441 8.375 1 94.31 41 SER B C 1
ATOM 1767 O O . SER B 1 41 ? 13.297 -4.23 8.703 1 94.31 41 SER B O 1
ATOM 1769 N N . SER B 1 42 ? 15.195 -3.164 9.234 1 95.75 42 SER B N 1
ATOM 1770 C CA . SER B 1 42 ? 15.43 -3.859 10.492 1 95.75 42 SER B CA 1
ATOM 1771 C C . SER B 1 42 ? 14.312 -3.57 11.492 1 95.75 42 SER B C 1
ATOM 1773 O O . SER B 1 42 ? 14.164 -4.281 12.484 1 95.75 42 SER B O 1
ATOM 1775 N N . ARG B 1 43 ? 13.508 -2.553 11.219 1 97.06 43 ARG B N 1
ATOM 1776 C CA . ARG B 1 43 ? 12.516 -2.139 12.203 1 97.06 43 ARG B CA 1
ATOM 1777 C C . ARG B 1 43 ? 11.109 -2.184 11.609 1 97.06 43 ARG B C 1
ATOM 1779 O O . ARG B 1 43 ? 10.148 -1.725 12.234 1 97.06 43 ARG B O 1
ATOM 1786 N N . ILE B 1 44 ? 10.906 -2.756 10.43 1 96.31 44 ILE B N 1
ATOM 1787 C CA . ILE B 1 44 ? 9.625 -2.752 9.734 1 96.31 44 ILE B CA 1
ATOM 1788 C C . ILE B 1 44 ? 8.609 -3.57 10.531 1 96.31 44 ILE B C 1
ATOM 1790 O O . ILE B 1 44 ? 7.418 -3.242 10.547 1 96.31 44 ILE B O 1
ATOM 1794 N N . SER B 1 45 ? 9.07 -4.656 11.188 1 94.88 45 SER B N 1
ATOM 1795 C CA . SER B 1 45 ? 8.164 -5.461 12 1 94.88 45 SER B CA 1
ATOM 1796 C C . SER B 1 45 ? 7.664 -4.676 13.203 1 94.88 45 SER B C 1
ATOM 1798 O O . SER B 1 45 ? 6.477 -4.723 13.531 1 94.88 45 SER B O 1
ATOM 1800 N N . ASP B 1 46 ? 8.539 -3.965 13.891 1 96.69 46 ASP B N 1
ATOM 1801 C CA . ASP B 1 46 ? 8.141 -3.105 15 1 96.69 46 ASP B CA 1
ATOM 1802 C C . ASP B 1 46 ? 7.18 -2.014 14.539 1 96.69 46 ASP B C 1
ATOM 1804 O O . ASP B 1 46 ? 6.203 -1.71 15.234 1 96.69 46 ASP B O 1
ATOM 1808 N N . PHE B 1 47 ? 7.52 -1.466 13.422 1 97.44 47 PHE B N 1
ATOM 1809 C CA . PHE B 1 47 ? 6.66 -0.438 12.852 1 97.44 47 PHE B CA 1
ATOM 1810 C C . PHE B 1 47 ? 5.266 -0.991 12.578 1 97.44 47 PHE B C 1
ATOM 1812 O O . PHE B 1 47 ? 4.262 -0.341 12.883 1 97.44 47 PHE B O 1
ATOM 1819 N N . ASN B 1 48 ? 5.242 -2.127 11.945 1 95.88 48 ASN B N 1
ATOM 1820 C CA . ASN B 1 48 ? 3.971 -2.789 11.664 1 95.88 48 ASN B CA 1
ATOM 1821 C C . ASN B 1 48 ? 3.148 -2.98 12.938 1 95.88 48 ASN B C 1
ATOM 1823 O O . ASN B 1 48 ? 1.958 -2.664 12.969 1 95.88 48 ASN B O 1
ATOM 1827 N N . GLU B 1 49 ? 3.734 -3.428 13.969 1 94.5 49 GLU B N 1
ATOM 1828 C CA . GLU B 1 49 ? 3.043 -3.688 15.227 1 94.5 49 GLU B CA 1
ATOM 1829 C C . GLU B 1 49 ? 2.592 -2.387 15.891 1 94.5 49 GLU B C 1
ATOM 1831 O O . GLU B 1 49 ? 1.435 -2.26 16.297 1 94.5 49 GLU B O 1
ATOM 1836 N N . GLY B 1 50 ? 3.432 -1.47 15.977 1 96.06 50 GLY B N 1
ATOM 1837 C CA . GLY B 1 50 ? 3.162 -0.25 16.719 1 96.06 50 GLY B CA 1
ATOM 1838 C C . GLY B 1 50 ? 2.301 0.738 15.961 1 96.06 50 GLY B C 1
ATOM 1839 O O . GLY B 1 50 ? 1.48 1.442 16.562 1 96.06 50 GLY B O 1
ATOM 1840 N N . VAL B 1 51 ? 2.5 0.823 14.656 1 96.69 51 VAL B N 1
ATOM 1841 C CA . VAL B 1 51 ? 1.826 1.859 13.883 1 96.69 51 VAL B CA 1
ATOM 1842 C C . VAL B 1 51 ? 0.565 1.285 13.242 1 96.69 51 VAL B C 1
ATOM 1844 O O . VAL B 1 51 ? -0.545 1.746 13.516 1 96.69 51 VAL B O 1
ATOM 1847 N N . PHE B 1 52 ? 0.707 0.247 12.453 1 94.44 52 PHE B N 1
ATOM 1848 C CA . PHE B 1 52 ? -0.446 -0.278 11.734 1 94.44 52 PHE B CA 1
ATOM 1849 C C . PHE B 1 52 ? -1.434 -0.931 12.688 1 94.44 52 PHE B C 1
ATOM 1851 O O . PHE B 1 52 ? -2.625 -0.617 12.672 1 94.44 52 PHE B O 1
ATOM 1858 N N . LYS B 1 53 ? -0.942 -1.738 13.539 1 92.56 53 LYS B N 1
ATOM 1859 C CA . LYS B 1 53 ? -1.818 -2.482 14.438 1 92.56 53 LYS B CA 1
ATOM 1860 C C . LYS B 1 53 ? -2.326 -1.595 15.57 1 92.56 53 LYS B C 1
ATOM 1862 O O . LYS B 1 53 ? -3.533 -1.5 15.797 1 92.56 53 LYS B O 1
ATOM 1867 N N . ASP B 1 54 ? -1.479 -0.858 16.188 1 95 54 ASP B N 1
ATOM 1868 C CA . ASP B 1 54 ? -1.838 -0.257 17.469 1 95 54 ASP B CA 1
ATOM 1869 C C . ASP B 1 54 ? -2.281 1.193 17.297 1 95 54 ASP B C 1
ATOM 1871 O O . ASP B 1 54 ? -2.879 1.78 18.188 1 95 54 ASP B O 1
ATOM 1875 N N . ILE B 1 55 ? -1.999 1.817 16.203 1 96.38 55 ILE B N 1
ATOM 1876 C CA . ILE B 1 55 ? -2.43 3.197 16.016 1 96.38 55 ILE B CA 1
ATOM 1877 C C . ILE B 1 55 ? -3.504 3.254 14.922 1 96.38 55 ILE B C 1
ATOM 1879 O O . ILE B 1 55 ? -4.652 3.605 15.195 1 96.38 55 ILE B O 1
ATOM 1883 N N . ILE B 1 56 ? -3.188 2.803 13.711 1 94 56 ILE B N 1
ATOM 1884 C CA . ILE B 1 56 ? -4.062 3 12.562 1 94 56 ILE B CA 1
ATOM 1885 C C . ILE B 1 56 ? -5.328 2.166 12.727 1 94 56 ILE B C 1
ATOM 1887 O O . ILE B 1 56 ? -6.441 2.68 12.586 1 94 56 ILE B O 1
ATOM 1891 N N . LEU B 1 57 ? -5.219 0.899 13.125 1 89.81 57 LEU B N 1
ATOM 1892 C CA . LEU B 1 57 ? -6.363 -0.006 13.156 1 89.81 57 LEU B CA 1
ATOM 1893 C C . LEU B 1 57 ? -7.184 0.205 14.422 1 89.81 57 LEU B C 1
ATOM 1895 O O . LEU B 1 57 ? -8.328 -0.245 14.508 1 89.81 57 LEU B O 1
ATOM 1899 N N . LYS B 1 58 ? -6.648 0.955 15.375 1 90.94 58 LYS B N 1
ATOM 1900 C CA . LYS B 1 58 ? -7.359 1.132 16.641 1 90.94 58 LYS B CA 1
ATOM 1901 C C . LYS B 1 58 ? -8.062 2.484 16.688 1 90.94 58 LYS B C 1
ATOM 1903 O O . LYS B 1 58 ? -8.875 2.736 17.578 1 90.94 58 LYS B O 1
ATOM 1908 N N . GLN B 1 59 ? -7.797 3.324 15.773 1 88 59 GLN B N 1
ATOM 1909 C CA . GLN B 1 59 ? -8.422 4.645 15.781 1 88 59 GLN B CA 1
ATOM 1910 C C . GLN B 1 59 ? -9.828 4.59 15.211 1 88 59 GLN B C 1
ATOM 1912 O O . GLN B 1 59 ? -10.188 3.637 14.508 1 88 59 GLN B O 1
ATOM 1917 N N . ASN B 1 60 ? -10.602 5.668 15.555 1 84.38 60 ASN B N 1
ATOM 1918 C CA . ASN B 1 60 ? -11.992 5.754 15.133 1 84.38 60 ASN B CA 1
ATOM 1919 C C . ASN B 1 60 ? -12.148 6.613 13.883 1 84.38 60 ASN B C 1
ATOM 1921 O O . ASN B 1 60 ? -13.094 7.391 13.773 1 84.38 60 ASN B O 1
ATOM 1925 N N . ILE B 1 61 ? -11.211 6.727 13.078 1 87.25 61 ILE B N 1
ATOM 1926 C CA . ILE B 1 61 ? -11.297 7.398 11.781 1 87.25 61 ILE B CA 1
ATOM 1927 C C . ILE B 1 61 ? -11.008 6.398 10.664 1 87.25 61 ILE B C 1
ATOM 1929 O O . ILE B 1 61 ? -10.258 5.434 10.867 1 87.25 61 ILE B O 1
ATOM 1933 N N . PRO B 1 62 ? -11.656 6.602 9.602 1 83.5 62 PRO B N 1
ATOM 1934 C CA . PRO B 1 62 ? -11.383 5.668 8.516 1 83.5 62 PRO B CA 1
ATOM 1935 C C . PRO B 1 62 ? -9.914 5.641 8.109 1 83.5 62 PRO B C 1
ATOM 1937 O O . PRO B 1 62 ? -9.305 6.695 7.898 1 83.5 62 PRO B O 1
ATOM 1940 N N . PRO B 1 63 ? -9.367 4.414 8.133 1 87.06 63 PRO B N 1
ATOM 1941 C CA . PRO B 1 63 ? -7.969 4.371 7.699 1 87.06 63 PRO B CA 1
ATOM 1942 C C . PRO B 1 63 ? -7.793 4.762 6.234 1 87.06 63 PRO B C 1
ATOM 1944 O O . PRO B 1 63 ? -8.648 4.449 5.402 1 87.06 63 PRO B O 1
ATOM 1947 N N . GLY B 1 64 ? -6.773 5.488 5.93 1 83.62 64 GLY B N 1
ATOM 1948 C CA . GLY B 1 64 ? -6.422 5.773 4.547 1 83.62 64 GLY B CA 1
ATOM 1949 C C . GLY B 1 64 ? -5.742 4.613 3.85 1 83.62 64 GLY B C 1
ATOM 1950 O O . GLY B 1 64 ? -5.508 3.566 4.457 1 83.62 64 GLY B O 1
ATOM 1951 N N . ALA B 1 65 ? -5.547 4.793 2.533 1 84.81 65 ALA B N 1
ATOM 1952 C CA . ALA B 1 65 ? -4.77 3.818 1.771 1 84.81 65 ALA B CA 1
ATOM 1953 C C . ALA B 1 65 ? -3.311 3.812 2.221 1 84.81 65 ALA B C 1
ATOM 1955 O O . ALA B 1 65 ? -2.771 4.852 2.609 1 84.81 65 ALA B O 1
ATOM 1956 N N . CYS B 1 66 ? -2.789 2.615 2.199 1 89.19 66 CYS B N 1
ATOM 1957 C CA . CYS B 1 66 ? -1.387 2.459 2.57 1 89.19 66 CYS B CA 1
ATOM 1958 C C . CYS B 1 66 ? -0.619 1.706 1.49 1 89.19 66 CYS B C 1
ATOM 1960 O O . CYS B 1 66 ? -1.057 0.648 1.033 1 89.19 66 CYS B O 1
ATOM 1962 N N . LEU B 1 67 ? 0.414 2.285 1.023 1 85.75 67 LEU B N 1
ATOM 1963 C CA . LEU B 1 67 ? 1.336 1.654 0.085 1 85.75 67 LEU B CA 1
ATOM 1964 C C . LEU B 1 67 ? 2.695 1.419 0.733 1 85.75 67 LEU B C 1
ATOM 1966 O O . LEU B 1 67 ? 3.303 2.35 1.267 1 85.75 67 LEU B O 1
ATOM 1970 N N . VAL B 1 68 ? 3.164 0.165 0.713 1 88.88 68 VAL B N 1
ATOM 1971 C CA . VAL B 1 68 ? 4.457 -0.215 1.272 1 88.88 68 VAL B CA 1
ATOM 1972 C C . VAL B 1 68 ? 5.273 -0.968 0.224 1 88.88 68 VAL B C 1
ATOM 1974 O O . VAL B 1 68 ? 4.77 -1.895 -0.415 1 88.88 68 VAL B O 1
ATOM 1977 N N . TYR B 1 69 ? 6.5 -0.576 0.04 1 85.5 69 TYR B N 1
ATOM 1978 C CA . TYR B 1 69 ? 7.352 -1.334 -0.871 1 85.5 69 TYR B CA 1
ATOM 1979 C C . TYR B 1 69 ? 8.82 -1.187 -0.497 1 85.5 69 TYR B C 1
ATOM 1981 O O . TYR B 1 69 ? 9.234 -0.146 0.019 1 85.5 69 TYR B O 1
ATOM 1989 N N . PRO B 1 70 ? 9.562 -2.205 -0.748 1 86.31 70 PRO B N 1
ATOM 1990 C CA . PRO B 1 70 ? 10.992 -2.186 -0.421 1 86.31 70 PRO B CA 1
ATOM 1991 C C . PRO B 1 70 ? 11.812 -1.397 -1.435 1 86.31 70 PRO B C 1
ATOM 1993 O O . PRO B 1 70 ? 11.461 -1.344 -2.615 1 86.31 70 PRO B O 1
ATOM 1996 N N . MET B 1 71 ? 12.844 -0.751 -0.882 1 81.38 71 MET B N 1
ATOM 1997 C CA . MET B 1 71 ? 13.812 -0.017 -1.698 1 81.38 71 MET B CA 1
ATOM 1998 C C . MET B 1 71 ? 15.234 -0.432 -1.358 1 81.38 71 MET B C 1
ATOM 2000 O O . MET B 1 71 ? 15.547 -0.71 -0.199 1 81.38 71 MET B O 1
ATOM 2004 N N . ASN B 1 72 ? 16 -0.444 -2.408 1 79.06 72 ASN B N 1
ATOM 2005 C CA . ASN B 1 72 ? 17.422 -0.722 -2.242 1 79.06 72 ASN B CA 1
ATOM 2006 C C . ASN B 1 72 ? 18.25 0.561 -2.25 1 79.06 72 ASN B C 1
ATOM 2008 O O . ASN B 1 72 ? 18.125 1.382 -3.16 1 79.06 72 ASN B O 1
ATOM 2012 N N . ARG B 1 73 ? 19.109 0.591 -1.254 1 78.62 73 ARG B N 1
ATOM 2013 C CA . ARG B 1 73 ? 19.953 1.781 -1.123 1 78.62 73 ARG B CA 1
ATOM 2014 C C . ARG B 1 73 ? 20.844 1.963 -2.348 1 78.62 73 ARG B C 1
ATOM 2016 O O . ARG B 1 73 ? 21.109 3.092 -2.771 1 78.62 73 ARG B O 1
ATOM 2023 N N . ASN B 1 74 ? 21.344 0.915 -2.865 1 73.69 74 ASN B N 1
ATOM 2024 C CA . ASN B 1 74 ? 22.281 0.977 -3.986 1 73.69 74 ASN B CA 1
ATOM 2025 C C . ASN B 1 74 ? 21.594 1.516 -5.246 1 73.69 74 ASN B C 1
ATOM 2027 O O . ASN B 1 74 ? 22.281 1.942 -6.18 1 73.69 74 ASN B O 1
ATOM 2031 N N . LYS B 1 75 ? 20.328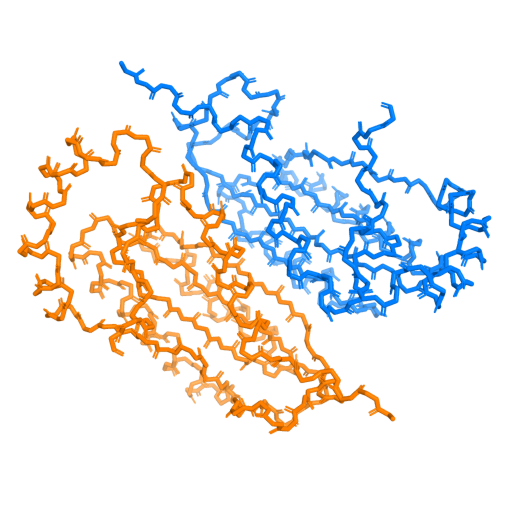 1.434 -5.215 1 66.12 75 LYS B N 1
ATOM 2032 C CA . LYS B 1 75 ? 19.594 1.955 -6.367 1 66.12 75 LYS B CA 1
ATOM 2033 C C . LYS B 1 75 ? 19.203 3.414 -6.152 1 66.12 75 LYS B C 1
ATOM 2035 O O . LYS B 1 75 ? 18.641 4.047 -7.047 1 66.12 75 LYS B O 1
ATOM 2040 N N . TRP B 1 76 ? 19.5 3.775 -4.879 1 64.06 76 TRP B N 1
ATOM 2041 C CA . TRP B 1 76 ? 19.141 5.145 -4.527 1 64.06 76 TRP B CA 1
ATOM 2042 C C . TRP B 1 76 ? 20.172 6.133 -5.039 1 64.06 76 TRP B C 1
ATOM 2044 O O . TRP B 1 76 ? 21.375 5.938 -4.852 1 64.06 76 TRP B O 1
ATOM 2054 N N . ASP B 1 77 ? 19.672 6.848 -5.941 1 58.72 77 ASP B N 1
ATOM 2055 C CA . ASP B 1 77 ? 20.531 7.898 -6.469 1 58.72 77 ASP B CA 1
ATOM 2056 C C . ASP B 1 77 ? 20.719 9.016 -5.445 1 58.72 77 ASP B C 1
ATOM 2058 O O . ASP B 1 77 ? 19.75 9.523 -4.879 1 58.72 77 ASP B O 1
ATOM 2062 N N . ASP B 1 78 ? 21.844 9.234 -5.09 1 54.88 78 ASP B N 1
ATOM 2063 C CA . ASP B 1 78 ? 22.219 10.266 -4.125 1 54.88 78 ASP B CA 1
ATOM 2064 C C . ASP B 1 78 ? 21.625 11.625 -4.52 1 54.88 78 ASP B C 1
ATOM 2066 O O . ASP B 1 78 ? 21.578 12.547 -3.703 1 54.88 78 ASP B O 1
ATOM 2070 N N . ARG B 1 79 ? 21.391 11.703 -5.715 1 50.5 79 ARG B N 1
ATOM 2071 C CA . ARG B 1 79 ? 20.844 12.992 -6.133 1 50.5 79 ARG B CA 1
ATOM 2072 C C . ARG B 1 79 ? 19.438 13.188 -5.602 1 50.5 79 ARG B C 1
ATOM 2074 O O . ARG B 1 79 ? 18.875 14.281 -5.703 1 50.5 79 ARG B O 1
ATOM 2081 N N . MET B 1 80 ? 19 12.031 -5.16 1 55.72 80 MET B N 1
ATOM 2082 C CA . MET B 1 80 ? 17.688 12.18 -4.543 1 55.72 80 MET B CA 1
ATOM 2083 C C . MET B 1 80 ? 17.797 12.914 -3.211 1 55.72 80 MET B C 1
ATOM 2085 O O . MET B 1 80 ? 18.703 12.648 -2.42 1 55.72 80 MET B O 1
ATOM 2089 N N . SER B 1 81 ? 17.203 13.992 -3.186 1 53.38 81 SER B N 1
ATOM 2090 C CA . SER B 1 81 ? 17.281 14.914 -2.057 1 53.38 81 SER B CA 1
ATOM 2091 C C . SER B 1 81 ? 16.75 14.273 -0.783 1 53.38 81 SER B C 1
ATOM 2093 O O . SER B 1 81 ? 16.969 14.781 0.318 1 53.38 81 SER B O 1
ATOM 2095 N N . ALA B 1 82 ? 16.141 13.117 -0.975 1 60.81 82 ALA B N 1
ATOM 2096 C CA . ALA B 1 82 ? 15.555 12.609 0.265 1 60.81 82 ALA B CA 1
ATOM 2097 C C . ALA B 1 82 ? 16.594 11.852 1.086 1 60.81 82 ALA B C 1
ATOM 2099 O O . ALA B 1 82 ? 17.391 11.086 0.537 1 60.81 82 ALA B O 1
ATOM 2100 N N . VAL B 1 83 ? 16.656 12.266 2.314 1 76.12 83 VAL B N 1
ATOM 2101 C CA . VAL B 1 83 ? 17.469 11.5 3.266 1 76.12 83 VAL B CA 1
ATOM 2102 C C . VAL B 1 83 ? 16.875 10.109 3.439 1 76.12 83 VAL B C 1
ATOM 2104 O O . VAL B 1 83 ? 15.648 9.945 3.508 1 76.12 83 VAL B O 1
ATOM 2107 N N . ILE B 1 84 ? 17.703 9.086 3.309 1 81.69 84 ILE B N 1
ATOM 2108 C CA . ILE B 1 84 ? 17.25 7.703 3.418 1 81.69 84 ILE B CA 1
ATOM 2109 C C . ILE B 1 84 ? 17.859 7.047 4.648 1 81.69 84 ILE B C 1
ATOM 2111 O O . ILE B 1 84 ? 18.875 7.531 5.176 1 81.69 84 ILE B O 1
ATOM 2115 N N . PRO B 1 85 ? 17.234 5.961 5.125 1 88.62 85 PRO B N 1
ATOM 2116 C CA . PRO B 1 85 ? 17.797 5.234 6.262 1 88.62 85 PRO B CA 1
ATOM 2117 C C . PRO B 1 85 ? 19.188 4.664 5.961 1 88.62 85 PRO B C 1
ATOM 2119 O O . PRO B 1 85 ? 19.531 4.438 4.797 1 88.62 85 PRO B O 1
ATOM 2122 N N . GLU B 1 86 ? 19.984 4.469 7.055 1 88 86 GLU B N 1
ATOM 2123 C CA . GLU B 1 86 ? 21.344 3.934 6.902 1 88 86 GLU B CA 1
ATOM 2124 C C . GLU B 1 86 ? 21.328 2.408 6.848 1 88 86 GLU B C 1
ATOM 2126 O O . GLU B 1 86 ? 22 1.746 7.641 1 88 86 GLU B O 1
ATOM 2131 N N . GLU B 1 87 ? 20.516 1.82 6.078 1 92.5 87 GLU B N 1
ATOM 2132 C CA . GLU B 1 87 ? 20.438 0.386 5.82 1 92.5 87 GLU B CA 1
ATOM 2133 C C . GLU B 1 87 ? 20.375 0.096 4.324 1 92.5 87 GLU B C 1
ATOM 2135 O O . GLU B 1 87 ? 19.922 0.93 3.541 1 92.5 87 GLU B O 1
ATOM 2140 N N . ASP B 1 88 ? 20.859 -1.024 3.861 1 87.94 88 ASP B N 1
ATOM 2141 C CA . ASP B 1 88 ? 20.906 -1.414 2.455 1 87.94 88 ASP B CA 1
ATOM 2142 C C . ASP B 1 88 ? 19.5 -1.56 1.882 1 87.94 88 ASP B C 1
ATOM 2144 O O . ASP B 1 88 ? 19.281 -1.323 0.692 1 87.94 88 ASP B O 1
ATOM 2148 N N . VAL B 1 89 ? 18.641 -1.961 2.746 1 88.25 89 VAL B N 1
ATOM 2149 C CA . VAL B 1 89 ? 17.234 -2.105 2.369 1 88.25 89 VAL B CA 1
ATOM 2150 C C . VAL B 1 89 ? 16.359 -1.311 3.334 1 88.25 89 VAL B C 1
ATOM 2152 O O . VAL B 1 89 ? 16.594 -1.306 4.543 1 88.25 89 VAL B O 1
ATOM 2155 N N . PHE B 1 90 ? 15.406 -0.61 2.773 1 91.12 90 PHE B N 1
ATOM 2156 C CA . PHE B 1 90 ? 14.414 0.103 3.57 1 91.12 90 PHE B CA 1
ATOM 2157 C C . PHE B 1 90 ? 13.047 0.075 2.891 1 91.12 90 PHE B C 1
ATOM 2159 O O . PHE B 1 90 ? 12.93 -0.365 1.745 1 91.12 90 PHE B O 1
ATOM 2166 N N . TYR B 1 91 ? 12.047 0.432 3.643 1 91.25 91 TYR B N 1
ATOM 2167 C CA . TYR B 1 91 ? 10.695 0.409 3.105 1 91.25 91 TYR B CA 1
ATOM 2168 C C . TYR B 1 91 ? 10.141 1.822 2.967 1 91.25 91 TYR B C 1
ATOM 2170 O O . TYR B 1 91 ? 10.281 2.645 3.875 1 91.25 91 TYR B O 1
ATOM 2178 N N . SER B 1 92 ? 9.656 2.123 1.766 1 87.31 92 SER B N 1
ATOM 2179 C CA . SER B 1 92 ? 8.766 3.271 1.647 1 87.31 92 SER B CA 1
ATOM 2180 C C . SER B 1 92 ? 7.371 2.947 2.178 1 87.31 92 SER B C 1
ATOM 2182 O O . SER B 1 92 ? 6.723 2.006 1.712 1 87.31 92 SER B O 1
ATOM 2184 N N . VAL B 1 93 ? 6.945 3.664 3.201 1 92.06 93 VAL B N 1
ATOM 2185 C CA . VAL B 1 93 ? 5.609 3.543 3.773 1 92.06 93 VAL B CA 1
ATOM 2186 C C . VAL B 1 93 ? 4.832 4.84 3.555 1 92.06 93 VAL B C 1
ATOM 2188 O O . VAL B 1 93 ? 5.18 5.883 4.113 1 92.06 93 VAL B O 1
ATOM 2191 N N . ASN B 1 94 ? 3.803 4.711 2.742 1 86.5 94 ASN B N 1
ATOM 2192 C CA . ASN B 1 94 ? 3 5.871 2.369 1 86.5 94 ASN B CA 1
ATOM 2193 C C . ASN B 1 94 ? 1.55 5.719 2.818 1 86.5 94 ASN B C 1
ATOM 2195 O O . ASN B 1 94 ? 0.887 4.738 2.471 1 86.5 94 ASN B O 1
ATOM 2199 N N . ILE B 1 95 ? 1.092 6.637 3.646 1 90.56 95 ILE B N 1
ATOM 2200 C CA . ILE B 1 95 ? -0.282 6.641 4.137 1 90.56 95 ILE B CA 1
ATOM 2201 C C . ILE B 1 95 ? -1.055 7.793 3.498 1 90.56 95 ILE B C 1
ATOM 2203 O O . ILE B 1 95 ? -0.749 8.961 3.738 1 90.56 95 ILE B O 1
ATOM 2207 N N . PHE B 1 96 ? -2.055 7.359 2.719 1 85.06 96 PHE B N 1
ATOM 2208 C CA . PHE B 1 96 ? -2.812 8.328 1.938 1 85.06 96 PHE B CA 1
ATOM 2209 C C . PHE B 1 96 ? -4.203 8.539 2.529 1 85.06 96 PHE B C 1
ATOM 2211 O O . PHE B 1 96 ? -5.16 7.879 2.115 1 85.06 96 PHE B O 1
ATOM 2218 N N . GLN B 1 97 ? -4.25 9.516 3.469 1 87.5 97 GLN B N 1
ATOM 2219 C CA . GLN B 1 97 ? -5.543 9.812 4.078 1 87.5 97 GLN B CA 1
ATOM 2220 C C . GLN B 1 97 ? -6.227 10.984 3.371 1 87.5 97 GLN B C 1
ATOM 2222 O O . GLN B 1 97 ? -5.566 11.945 2.965 1 87.5 97 GLN B O 1
ATOM 2227 N N . SER B 1 98 ? -7.473 10.797 3.166 1 82.69 98 SER B N 1
ATOM 2228 C CA . SER B 1 98 ? -8.32 11.859 2.635 1 82.69 98 SER B CA 1
ATOM 2229 C C . SER B 1 98 ? -9.406 12.25 3.631 1 82.69 98 SER B C 1
ATOM 2231 O O . SER B 1 98 ? -10.125 11.391 4.152 1 82.69 98 SER B O 1
ATOM 2233 N N . ALA B 1 99 ? -9.445 13.539 3.85 1 84.31 99 ALA B N 1
ATOM 2234 C CA . ALA B 1 99 ? -10.414 14.039 4.824 1 84.31 99 ALA B CA 1
ATOM 2235 C C . ALA B 1 99 ? -11.688 14.516 4.137 1 84.31 99 ALA B C 1
ATOM 2237 O O . ALA B 1 99 ? -11.633 15.266 3.162 1 84.31 99 ALA B O 1
ATOM 2238 N N . SER B 1 100 ? -12.797 14.023 4.59 1 75.44 100 SER B N 1
ATOM 2239 C CA . SER B 1 100 ? -14.078 14.461 4.051 1 75.44 100 SER B CA 1
ATOM 2240 C C . SER B 1 100 ? -14.438 15.852 4.555 1 75.44 100 SER B C 1
ATOM 2242 O O . SER B 1 100 ? -15.32 16.5 3.996 1 75.44 100 SER B O 1
ATOM 2244 N N . GLY B 1 101 ? -13.828 16.375 5.582 1 75.56 101 GLY B N 1
ATOM 2245 C CA . GLY B 1 101 ? -14.039 17.672 6.188 1 75.56 101 GLY B CA 1
ATOM 2246 C C . GLY B 1 101 ? -12.867 18.141 7.023 1 75.56 101 GLY B C 1
ATOM 2247 O O . GLY B 1 101 ? -11.898 17.406 7.215 1 75.56 101 GLY B O 1
ATOM 2248 N N . LEU B 1 102 ? -13 19.375 7.469 1 77.69 102 LEU B N 1
ATOM 2249 C CA . LEU B 1 102 ? -11.898 20 8.203 1 77.69 102 LEU B CA 1
ATOM 2250 C C . LEU B 1 102 ? -11.703 19.312 9.555 1 77.69 102 LEU B C 1
ATOM 2252 O O . LEU B 1 102 ? -10.586 19.25 10.07 1 77.69 102 LEU B O 1
ATOM 2256 N N . ASP B 1 103 ? -12.773 18.844 10.109 1 81.38 103 ASP B N 1
ATOM 2257 C CA . ASP B 1 103 ? -12.664 18.125 11.383 1 81.38 103 ASP B CA 1
ATOM 2258 C C . ASP B 1 103 ? -11.836 16.859 11.227 1 81.38 103 ASP B C 1
ATOM 2260 O O . ASP B 1 103 ? -11.062 16.5 12.117 1 81.38 103 ASP B O 1
ATOM 2264 N N . GLU B 1 104 ? -11.914 16.234 10.109 1 86.19 104 GLU B N 1
ATOM 2265 C CA . GLU B 1 104 ? -11.156 15.008 9.859 1 86.19 104 GLU B CA 1
ATOM 2266 C C . GLU B 1 104 ? -9.688 15.305 9.586 1 86.19 104 GLU B C 1
ATOM 2268 O O . GLU B 1 104 ? -8.82 14.484 9.867 1 86.19 104 GLU B O 1
ATOM 2273 N N . VAL B 1 105 ? -9.531 16.484 9.109 1 86.81 105 VAL B N 1
ATOM 2274 C CA . VAL B 1 105 ? -8.148 16.891 8.867 1 86.81 105 VAL B CA 1
ATOM 2275 C C . VAL B 1 105 ? -7.367 16.859 10.18 1 86.81 105 VAL B C 1
ATOM 2277 O O . VAL B 1 105 ? -6.262 16.312 10.242 1 86.81 105 VAL B O 1
ATOM 2280 N N . GLU B 1 106 ? -7.965 17.469 11.133 1 89.25 106 GLU B N 1
ATOM 2281 C CA . GLU B 1 106 ? -7.305 17.531 12.438 1 89.25 106 GLU B CA 1
ATOM 2282 C C . GLU B 1 106 ? -7.066 16.141 13.008 1 89.25 106 GLU B C 1
ATOM 2284 O O . GLU B 1 106 ? -6.016 15.875 13.602 1 89.25 106 GLU B O 1
ATOM 2289 N N . LYS B 1 107 ? -8.023 15.305 12.859 1 93.06 107 LYS B N 1
ATOM 2290 C CA . LYS B 1 107 ? -7.895 13.945 13.375 1 93.06 107 LYS B CA 1
ATOM 2291 C C . LYS B 1 107 ? -6.75 13.203 12.688 1 93.06 107 LYS B C 1
ATOM 2293 O O . LYS B 1 107 ? -5.969 12.508 13.352 1 93.06 107 LYS B O 1
ATOM 2298 N N . TYR B 1 108 ? -6.613 13.352 11.398 1 93.06 108 TYR B N 1
ATOM 2299 C CA . TYR B 1 108 ? -5.535 12.695 10.672 1 93.06 108 TYR B CA 1
ATOM 2300 C C . TYR B 1 108 ? -4.188 13.305 11.023 1 93.06 108 TYR B C 1
ATOM 2302 O O . TYR B 1 108 ? -3.172 12.602 11.062 1 93.06 108 TYR B O 1
ATOM 2310 N N . GLN B 1 109 ? -4.211 14.602 11.289 1 91.81 109 GLN B N 1
ATOM 2311 C CA . GLN B 1 109 ? -2.967 15.242 11.703 1 91.81 109 GLN B CA 1
ATOM 2312 C C . GLN B 1 109 ? -2.51 14.727 13.07 1 91.81 109 GLN B C 1
ATOM 2314 O O . GLN B 1 109 ? -1.315 14.523 13.289 1 91.81 109 GLN B O 1
ATOM 2319 N N . VAL B 1 110 ? -3.451 14.562 13.945 1 93.69 110 VAL B N 1
ATOM 2320 C CA . VAL B 1 110 ? -3.145 13.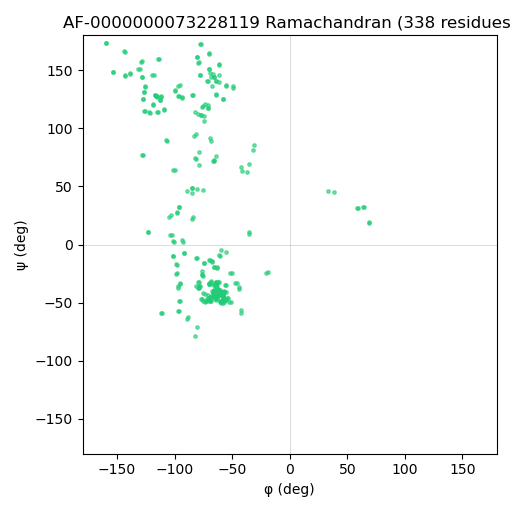992 15.25 1 93.69 110 VAL B CA 1
ATOM 2321 C C . VAL B 1 110 ? -2.602 12.57 15.07 1 93.69 110 VAL B C 1
ATOM 2323 O O . VAL B 1 110 ? -1.622 12.195 15.719 1 93.69 110 VAL B O 1
ATOM 2326 N N . GLN B 1 111 ? -3.182 11.773 14.219 1 94.94 111 GLN B N 1
ATOM 2327 C CA . GLN B 1 111 ? -2.695 10.43 13.922 1 94.94 111 GLN B CA 1
ATOM 2328 C C . GLN B 1 111 ? -1.253 10.469 13.43 1 94.94 111 GLN B C 1
ATOM 2330 O O . GLN B 1 111 ? -0.418 9.68 13.875 1 94.94 111 GLN B O 1
ATOM 2335 N N . ASN B 1 112 ? -0.996 11.336 12.461 1 94.62 112 ASN B N 1
ATOM 2336 C CA . ASN B 1 112 ? 0.357 11.477 11.938 1 94.62 112 ASN B CA 1
ATOM 2337 C C . ASN B 1 112 ? 1.362 11.789 13.039 1 94.62 112 ASN B C 1
ATOM 2339 O O . ASN B 1 112 ? 2.447 11.203 13.078 1 94.62 112 ASN B O 1
ATOM 2343 N N . GLN B 1 113 ? 0.923 12.664 13.945 1 95.12 113 GLN B N 1
ATOM 2344 C CA . GLN B 1 113 ? 1.802 13.031 15.047 1 95.12 113 GLN B CA 1
ATOM 2345 C C . GLN B 1 113 ? 2.031 11.852 15.984 1 95.12 113 GLN B C 1
ATOM 2347 O O . GLN B 1 113 ? 3.139 11.656 16.484 1 95.12 113 GLN B O 1
ATOM 2352 N N . LYS B 1 114 ? 1.018 11.109 16.234 1 97.06 114 LYS B N 1
ATOM 2353 C CA . LYS B 1 114 ? 1.147 9.922 17.062 1 97.06 114 LYS B CA 1
ATOM 2354 C C . LYS B 1 114 ? 2.125 8.922 16.453 1 97.06 114 LYS B C 1
ATOM 2356 O O . LYS B 1 114 ? 2.92 8.305 17.172 1 97.06 114 LYS B O 1
ATOM 2361 N N . ILE B 1 115 ? 2.041 8.742 15.164 1 97.19 115 ILE B N 1
ATOM 2362 C CA . ILE B 1 115 ? 2.922 7.816 14.461 1 97.19 115 ILE B 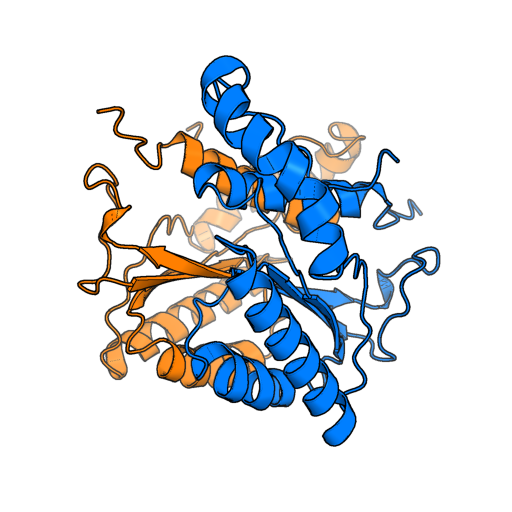CA 1
ATOM 2363 C C . ILE B 1 115 ? 4.371 8.281 14.594 1 97.19 115 ILE B C 1
ATOM 2365 O O . ILE B 1 115 ? 5.254 7.492 14.938 1 97.19 115 ILE B O 1
ATOM 2369 N N . LEU B 1 116 ? 4.578 9.562 14.383 1 96.69 116 LEU B N 1
ATOM 2370 C CA . LEU B 1 116 ? 5.926 10.117 14.461 1 96.69 116 LEU B CA 1
ATOM 2371 C C . LEU B 1 116 ? 6.465 10.031 15.883 1 96.69 116 LEU B C 1
ATOM 2373 O O . LEU B 1 116 ? 7.637 9.695 16.094 1 96.69 116 LEU B O 1
ATOM 2377 N N . GLN B 1 117 ? 5.645 10.328 16.844 1 97.81 117 GLN B N 1
ATOM 2378 C CA . GLN B 1 117 ? 6.043 10.242 18.234 1 97.81 117 GLN B CA 1
ATOM 2379 C C . GLN B 1 117 ? 6.395 8.805 18.625 1 97.81 117 GLN B C 1
ATOM 2381 O O . GLN B 1 117 ? 7.367 8.57 19.344 1 97.81 117 GLN B O 1
ATOM 2386 N N . PHE B 1 118 ? 5.621 7.875 18.141 1 98.19 118 PHE B N 1
ATOM 2387 C CA . PHE B 1 118 ? 5.918 6.469 18.406 1 98.19 118 PHE B CA 1
ATOM 2388 C C . PHE B 1 118 ? 7.297 6.102 17.875 1 98.19 118 PHE B C 1
ATOM 2390 O O . PHE B 1 118 ? 8.078 5.43 18.547 1 98.19 118 PHE B O 1
ATOM 2397 N N . CYS B 1 119 ? 7.531 6.441 16.641 1 97.94 119 CYS B N 1
ATOM 2398 C CA . CYS B 1 119 ? 8.82 6.145 16.031 1 97.94 119 CYS B CA 1
ATOM 2399 C C . CYS B 1 119 ? 9.961 6.758 16.828 1 97.94 119 CYS B C 1
ATOM 2401 O O . CYS B 1 119 ? 10.992 6.121 17.031 1 97.94 119 CYS B O 1
ATOM 2403 N N . LYS B 1 120 ? 9.758 7.992 17.312 1 97.69 120 LYS B N 1
ATOM 2404 C CA . LYS B 1 120 ? 10.758 8.656 18.141 1 97.69 120 LYS B CA 1
ATOM 2405 C C . LYS B 1 120 ? 10.953 7.922 19.453 1 97.69 120 LYS B C 1
ATOM 2407 O O . LYS B 1 120 ? 12.086 7.625 19.844 1 97.69 120 LYS B O 1
ATOM 2412 N N . ASP B 1 121 ? 9.906 7.582 20.094 1 98.12 121 ASP B N 1
ATOM 2413 C CA . ASP B 1 121 ? 9.938 6.957 21.406 1 98.12 121 ASP B CA 1
ATOM 2414 C C . ASP B 1 121 ? 10.602 5.586 21.359 1 98.12 121 ASP B C 1
ATOM 2416 O O . ASP B 1 121 ? 11.234 5.156 22.312 1 98.12 121 ASP B O 1
ATOM 2420 N N . THR B 1 122 ? 10.445 4.895 20.266 1 97.94 122 THR B N 1
ATOM 2421 C CA . THR B 1 122 ? 10.961 3.533 20.156 1 97.94 122 THR B CA 1
ATOM 2422 C C . THR B 1 122 ? 12.266 3.512 19.359 1 97.94 122 THR B C 1
ATOM 2424 O O . THR B 1 122 ? 12.789 2.441 19.047 1 97.94 122 THR B O 1
ATOM 2427 N N . ASN B 1 123 ? 12.734 4.602 18.969 1 97.19 123 ASN B N 1
ATOM 2428 C CA . ASN B 1 123 ? 14 4.797 18.266 1 97.19 123 ASN B CA 1
ATOM 2429 C C . ASN B 1 123 ? 14 4.117 16.906 1 97.19 123 ASN B C 1
ATOM 2431 O O . ASN B 1 123 ? 14.984 3.492 16.516 1 97.19 123 ASN B O 1
ATOM 2435 N N . ILE B 1 124 ? 12.836 4.059 16.281 1 97.56 124 ILE B N 1
ATOM 2436 C CA . ILE B 1 124 ? 12.781 3.734 14.859 1 97.56 124 ILE B CA 1
ATOM 2437 C C . ILE B 1 124 ? 13.188 4.957 14.031 1 97.56 124 ILE B C 1
ATOM 2439 O O . ILE B 1 124 ? 12.453 5.953 13.992 1 97.56 124 ILE B O 1
ATOM 2443 N N . LYS B 1 125 ? 14.289 4.934 13.391 1 96.06 125 LYS B N 1
ATOM 2444 C CA . LYS B 1 125 ? 14.852 6.086 12.688 1 96.06 125 LYS B CA 1
ATOM 2445 C C . LYS B 1 125 ? 14.227 6.254 11.312 1 96.06 125 LYS B C 1
ATOM 2447 O O . LYS B 1 125 ? 14.891 6.074 10.289 1 96.06 125 LYS B O 1
ATOM 2452 N N . ILE B 1 126 ? 13.031 6.727 11.281 1 95.62 126 ILE B N 1
ATOM 2453 C CA . ILE B 1 126 ? 12.328 6.957 10.023 1 95.62 126 ILE B CA 1
ATOM 2454 C C . ILE B 1 126 ? 12.805 8.266 9.398 1 95.62 126 ILE B C 1
ATOM 2456 O O . ILE B 1 126 ? 13.414 9.102 10.078 1 95.62 126 ILE B O 1
ATOM 2460 N N . LYS B 1 127 ? 12.633 8.359 8.07 1 90.94 127 LYS B N 1
ATOM 2461 C CA . LYS B 1 127 ? 12.836 9.594 7.324 1 90.94 127 LYS B CA 1
ATOM 2462 C C . LYS B 1 127 ? 11.562 10.008 6.582 1 90.94 127 LYS B C 1
ATOM 2464 O O . LYS B 1 127 ? 11.109 9.297 5.68 1 90.94 127 LYS B O 1
ATOM 2469 N N . GLU B 1 128 ? 11.016 11.148 7.043 1 88.81 128 GLU B N 1
ATOM 2470 C CA . GLU B 1 128 ? 9.859 11.672 6.316 1 88.81 128 GLU B CA 1
ATOM 2471 C C . GLU B 1 128 ? 10.266 12.234 4.961 1 88.81 128 GLU B C 1
ATOM 2473 O O . GLU B 1 128 ? 11.336 12.82 4.824 1 88.81 128 GLU B O 1
ATOM 2478 N N . TYR B 1 129 ? 9.445 11.984 4.023 1 79.06 129 TYR B N 1
ATOM 2479 C CA . TYR B 1 129 ? 9.695 12.586 2.721 1 79.06 129 TYR B CA 1
ATOM 2480 C C . TYR B 1 129 ? 8.398 13.086 2.092 1 79.06 129 TYR B C 1
ATOM 2482 O O . TYR B 1 129 ? 7.32 12.562 2.385 1 79.06 129 TYR B O 1
ATOM 2490 N N . LEU B 1 130 ? 8.422 14.188 1.321 1 65.75 130 LEU B N 1
ATOM 2491 C CA . LEU B 1 130 ? 7.316 14.805 0.602 1 65.75 130 LEU B CA 1
ATOM 2492 C C . LEU B 1 130 ? 6.207 15.219 1.562 1 65.75 130 LEU B C 1
ATOM 2494 O O . LEU B 1 130 ? 5.023 15.148 1.218 1 65.75 130 LEU B O 1
ATOM 2498 N N . THR B 1 131 ? 6.488 15.594 2.811 1 63.34 131 THR B N 1
ATOM 2499 C CA . THR B 1 131 ? 5.504 15.938 3.828 1 63.34 131 THR B CA 1
ATOM 2500 C C . THR B 1 131 ? 4.98 17.359 3.613 1 63.34 131 THR B C 1
ATOM 2502 O O . THR B 1 131 ? 5.75 18.312 3.629 1 63.34 131 THR B O 1
ATOM 2505 N N . GLY B 1 132 ? 4.234 17.625 2.568 1 62.09 132 GLY B N 1
ATOM 2506 C CA . GLY B 1 132 ? 3.639 18.938 2.396 1 62.09 132 GLY B CA 1
ATOM 2507 C C . GLY B 1 132 ? 2.324 19.094 3.135 1 62.09 132 GLY B C 1
ATOM 2508 O O . GLY B 1 132 ? 1.393 19.719 2.629 1 62.09 132 GLY B O 1
ATOM 2509 N N . ASN B 1 133 ? 2.297 18.641 4.363 1 62.69 133 ASN B N 1
ATOM 2510 C CA . ASN B 1 133 ? 1.018 18.688 5.066 1 62.69 133 ASN B CA 1
ATOM 2511 C C . ASN B 1 133 ? 0.665 20.109 5.496 1 62.69 133 ASN B C 1
ATOM 2513 O O . ASN B 1 133 ? 1.453 20.766 6.176 1 62.69 133 ASN B O 1
ATOM 2517 N N . LYS B 1 134 ? -0.333 20.641 4.863 1 70.69 134 LYS B N 1
ATOM 2518 C CA . LYS B 1 134 ? -0.922 21.906 5.293 1 70.69 134 LYS B CA 1
ATOM 2519 C C . LYS B 1 134 ? -1.6 21.75 6.652 1 70.69 134 LYS B C 1
ATOM 2521 O O . LYS B 1 134 ? -2.064 20.672 7.012 1 70.69 134 LYS B O 1
ATOM 2526 N N . THR B 1 135 ? -1.514 22.859 7.383 1 73.81 135 THR B N 1
ATOM 2527 C CA . THR B 1 135 ? -2.262 22.906 8.633 1 73.81 135 THR B CA 1
ATOM 2528 C C . THR B 1 135 ? -3.762 22.984 8.367 1 73.81 135 THR B C 1
ATOM 2530 O O . THR B 1 135 ? -4.18 23.25 7.242 1 73.81 135 THR B O 1
ATOM 2533 N N . HIS B 1 136 ? -4.441 22.688 9.422 1 74.75 136 HIS B N 1
ATOM 2534 C CA . HIS B 1 136 ? -5.887 22.859 9.336 1 74.75 136 HIS B CA 1
ATOM 2535 C C . HIS B 1 136 ? -6.254 24.25 8.812 1 74.75 136 HIS B C 1
ATOM 2537 O O . HIS B 1 136 ? -7.086 24.375 7.918 1 74.75 136 HIS B O 1
ATOM 2543 N N . GLN B 1 137 ? -5.652 25.234 9.406 1 76.12 137 GLN B N 1
ATOM 2544 C CA . GLN B 1 137 ? -5.922 26.609 9.016 1 76.12 137 GLN B CA 1
ATOM 2545 C C . GLN B 1 137 ? -5.613 26.828 7.539 1 76.12 137 GLN B C 1
ATOM 2547 O O . GLN B 1 137 ? -6.371 27.5 6.832 1 76.12 137 GLN B O 1
ATOM 2552 N N . GLU B 1 138 ? -4.59 26.328 7.082 1 77.25 138 GLU B N 1
ATOM 2553 C CA . GLU B 1 138 ? -4.191 26.469 5.684 1 77.25 138 GLU B CA 1
ATOM 2554 C C . GLU B 1 138 ? -5.191 25.797 4.754 1 77.25 138 GLU B C 1
ATOM 2556 O O . GLU B 1 138 ? -5.465 26.281 3.66 1 77.25 138 GLU B O 1
ATOM 2561 N N . TRP B 1 139 ? -5.738 24.75 5.266 1 74.88 139 TRP B N 1
ATOM 2562 C CA . TRP B 1 139 ? -6.738 24.047 4.461 1 74.88 139 TRP B CA 1
ATOM 2563 C C . TRP B 1 139 ? -8.047 24.844 4.414 1 74.88 139 TRP B C 1
ATOM 2565 O O . TRP B 1 139 ? -8.703 24.891 3.377 1 74.88 139 TRP B O 1
ATOM 2575 N N . VAL B 1 140 ? -8.422 25.359 5.547 1 72.12 140 VAL B N 1
ATOM 2576 C CA . VAL B 1 140 ? -9.609 26.219 5.598 1 72.12 140 VAL B CA 1
ATOM 2577 C C . VAL B 1 140 ? -9.453 27.375 4.609 1 72.12 140 VAL B C 1
ATOM 2579 O O . VAL B 1 140 ? -10.383 27.672 3.859 1 72.12 140 VAL B O 1
ATOM 2582 N N . GLU B 1 141 ? -8.422 27.969 4.633 1 72.69 141 GLU B N 1
ATOM 2583 C CA . GLU B 1 141 ? -8.164 29.078 3.719 1 72.69 141 GLU B CA 1
ATOM 2584 C C . GLU B 1 141 ? -8.219 28.625 2.264 1 72.69 141 GLU B C 1
ATOM 2586 O O . GLU B 1 141 ? -8.727 29.344 1.4 1 72.69 141 GLU B O 1
ATOM 2591 N N . HIS B 1 142 ? -7.688 27.469 2.109 1 64.69 142 HIS B N 1
ATOM 2592 C CA . HIS B 1 142 ? -7.625 26.938 0.753 1 64.69 142 HIS B CA 1
ATOM 2593 C C . HIS B 1 142 ? -9 26.5 0.267 1 64.69 142 HIS B C 1
ATOM 2595 O O . HIS B 1 142 ? -9.406 26.828 -0.853 1 64.69 142 HIS B O 1
ATOM 2601 N N . PHE B 1 143 ? -9.68 25.734 1.121 1 63.28 143 PHE B N 1
ATOM 2602 C CA . PHE B 1 143 ? -10.922 25.109 0.675 1 63.28 143 PHE B CA 1
ATOM 2603 C C . PHE B 1 143 ? -12.125 25.938 1.117 1 63.28 143 PHE B C 1
ATOM 2605 O O . PHE B 1 143 ? -13.195 25.859 0.511 1 63.28 143 PHE B O 1
ATOM 2612 N N . GLY B 1 144 ? -12.016 26.516 2.367 1 57.72 144 GLY B N 1
ATOM 2613 C CA . GLY B 1 144 ? -13.133 27.344 2.779 1 57.72 144 GLY B CA 1
ATOM 2614 C C . GLY B 1 144 ? -13.656 28.234 1.668 1 57.72 144 GLY B C 1
ATOM 2615 O O . GLY B 1 144 ? -14.844 28.203 1.345 1 57.72 144 GLY B O 1
ATOM 2616 N N . LEU B 1 145 ? -12.812 28.969 1.25 1 55.88 145 LEU B N 1
ATOM 2617 C CA . LEU B 1 145 ? -13.219 29.875 0.186 1 55.88 145 LEU B CA 1
ATOM 2618 C C . LEU B 1 145 ? -13.5 29.109 -1.104 1 55.88 145 LEU B C 1
ATOM 2620 O O . LEU B 1 145 ? -14.5 29.375 -1.777 1 55.88 145 LEU B O 1
ATOM 2624 N N . LYS B 1 146 ? -12.633 28.25 -1.37 1 51.28 146 LYS B N 1
ATOM 2625 C CA . LYS B 1 146 ? -12.656 27.484 -2.619 1 51.28 146 LYS B CA 1
ATOM 2626 C C . LYS B 1 146 ? -13.648 26.344 -2.549 1 51.28 146 LYS B C 1
ATOM 2628 O O . LYS B 1 146 ? -14.289 26 -3.549 1 51.28 146 LYS B O 1
ATOM 2633 N N . TRP B 1 147 ? -13.719 25.734 -1.36 1 50.12 147 TRP B N 1
ATOM 2634 C CA . TRP B 1 147 ? -14.641 24.609 -1.24 1 50.12 147 TRP B CA 1
ATOM 2635 C C . TRP B 1 147 ? -16.078 25.047 -1.475 1 50.12 147 TRP B C 1
ATOM 2637 O O . TRP B 1 147 ? -16.859 24.359 -2.135 1 50.12 147 TRP B O 1
ATOM 2647 N N . LYS B 1 148 ? -16.391 26.188 -0.917 1 49.94 148 LYS B N 1
ATOM 2648 C CA . LYS B 1 148 ? -17.703 26.719 -1.273 1 49.94 148 LYS B CA 1
ATOM 2649 C C . LYS B 1 148 ? -17.828 26.922 -2.779 1 49.94 148 LYS B C 1
ATOM 2651 O O . LYS B 1 148 ? -18.844 26.578 -3.383 1 49.94 148 LYS B O 1
ATOM 2656 N N . LEU B 1 149 ? -16.828 27.469 -3.371 1 46.19 149 LEU B N 1
ATOM 2657 C CA . LEU B 1 149 ? -16.797 27.703 -4.812 1 46.19 149 LEU B CA 1
ATOM 2658 C C . LEU B 1 149 ? -16.625 26.391 -5.574 1 46.19 149 LEU B C 1
ATOM 2660 O O . LEU B 1 149 ? -17.25 26.188 -6.613 1 46.19 149 LEU B O 1
ATOM 2664 N N . PHE B 1 150 ? -15.711 25.562 -5.18 1 43.09 150 PHE B N 1
ATOM 2665 C CA . PHE B 1 150 ? -15.492 24.266 -5.805 1 43.09 150 PHE B CA 1
ATOM 2666 C C . PHE B 1 150 ? -16.766 23.422 -5.766 1 43.09 150 PHE B C 1
ATOM 2668 O O . P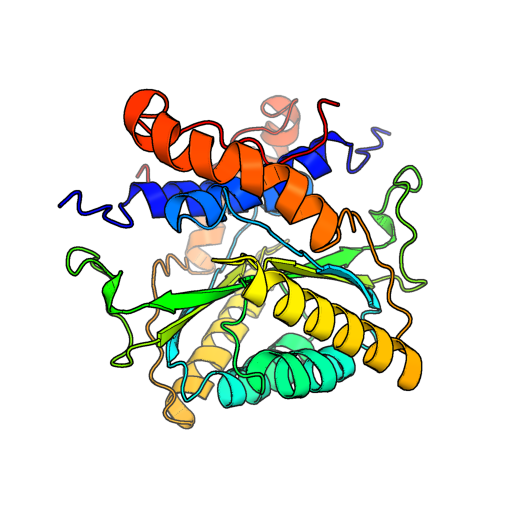HE B 1 150 ? -17.125 22.781 -6.75 1 43.09 150 PHE B O 1
ATOM 2675 N N . GLU B 1 151 ? -17.422 23.375 -4.633 1 43.56 151 GLU B N 1
ATOM 2676 C CA . GLU B 1 151 ? -18.719 22.703 -4.605 1 43.56 151 GLU B CA 1
ATOM 2677 C C . GLU B 1 151 ? -19.688 23.312 -5.613 1 43.56 151 GLU B C 1
ATOM 2679 O O . GLU B 1 151 ? -20.406 22.594 -6.297 1 43.56 151 GLU B O 1
ATOM 2684 N N . ASP B 1 152 ? -19.641 24.625 -5.711 1 45.31 152 ASP B N 1
ATOM 2685 C CA . ASP B 1 152 ? -20.484 25.297 -6.695 1 45.31 152 ASP B CA 1
ATOM 2686 C C . ASP B 1 152 ? -19.984 25.016 -8.117 1 45.31 152 ASP B C 1
ATOM 2688 O O . ASP B 1 152 ? -20.797 24.797 -9.023 1 45.31 152 ASP B O 1
ATOM 2692 N N . ARG B 1 153 ? -18.656 25.172 -8.398 1 38.41 153 ARG B N 1
ATOM 2693 C CA . ARG B 1 153 ? -18.078 24.984 -9.727 1 38.41 153 ARG B CA 1
ATOM 2694 C C . ARG B 1 153 ? -17.984 23.5 -10.07 1 38.41 153 ARG B C 1
ATOM 2696 O O . ARG B 1 153 ? -18.172 23.109 -11.227 1 38.41 153 ARG B O 1
ATOM 2703 N N . LYS B 1 154 ? -17.453 22.656 -9.203 1 39.97 154 LYS B N 1
ATOM 2704 C CA . LYS B 1 154 ? -17.5 21.234 -9.531 1 39.97 154 LYS B CA 1
ATOM 2705 C C . LYS B 1 154 ? -18.906 20.812 -9.992 1 39.97 154 LYS B C 1
ATOM 2707 O O . LYS B 1 154 ? -19.047 20.016 -10.922 1 39.97 154 LYS B O 1
ATOM 2712 N N . ALA B 1 155 ? -19.875 21.359 -9.516 1 42.34 155 ALA B N 1
ATOM 2713 C CA . ALA B 1 155 ? -21.219 21.172 -10.078 1 42.34 155 ALA B CA 1
ATOM 2714 C C . ALA B 1 155 ? -21.297 21.719 -11.5 1 42.34 155 ALA B C 1
ATOM 2716 O O . ALA B 1 155 ? -21.984 21.156 -12.352 1 42.34 155 ALA B O 1
ATOM 2717 N N . LYS B 1 156 ? -20.688 22.906 -11.805 1 41.91 156 LYS B N 1
ATOM 2718 C CA . LYS B 1 156 ? -20.781 23.547 -13.109 1 41.91 156 LYS B CA 1
ATOM 2719 C C . LYS B 1 156 ? -19.672 23.062 -14.039 1 41.91 156 LYS B C 1
ATOM 2721 O O . LYS B 1 156 ? -19.906 22.859 -15.234 1 41.91 156 LYS B O 1
ATOM 2726 N N . PHE B 1 157 ? -18.344 23.266 -13.836 1 35.31 157 PHE B N 1
ATOM 2727 C CA . PHE B 1 157 ? -17.281 23.266 -14.828 1 35.31 157 PHE B CA 1
ATOM 2728 C C . PHE B 1 157 ? -16.609 21.906 -14.914 1 35.31 157 PHE B C 1
ATOM 2730 O O . PHE B 1 157 ? -15.836 21.641 -15.836 1 35.31 157 PHE B O 1
ATOM 2737 N N . ASP B 1 158 ? -16.203 21.234 -13.922 1 34.88 158 ASP B N 1
ATOM 2738 C CA . ASP B 1 158 ? -15.703 19.875 -14.133 1 34.88 158 ASP B CA 1
ATOM 2739 C C . ASP B 1 158 ? -16.844 18.875 -14.25 1 34.88 158 ASP B C 1
ATOM 2741 O O . ASP B 1 158 ? -17.031 18.047 -13.367 1 34.88 158 ASP B O 1
ATOM 2745 N N . PRO B 1 159 ? -17.766 19.312 -15.094 1 36.72 159 PRO B N 1
ATOM 2746 C CA . PRO B 1 159 ? -18.938 18.453 -15.234 1 36.72 159 PRO B CA 1
ATOM 2747 C C . PRO B 1 159 ? -18.562 16.969 -15.359 1 36.72 159 PRO B C 1
ATOM 2749 O O . PRO B 1 159 ? -19.312 16.109 -14.922 1 36.72 159 PRO B O 1
ATOM 2752 N N . ASN B 1 160 ? -17.375 16.734 -16.109 1 39.84 160 ASN B N 1
ATOM 2753 C CA . ASN B 1 160 ? -16.75 15.445 -16.375 1 39.84 160 ASN B CA 1
ATOM 2754 C C . ASN B 1 160 ? -15.516 15.234 -15.484 1 39.84 160 ASN B C 1
ATOM 2756 O O . ASN B 1 160 ? -14.82 14.227 -15.625 1 39.84 160 ASN B O 1
ATOM 2760 N N . LYS B 1 161 ? -15.266 15.844 -14.18 1 37.28 161 LYS B N 1
ATOM 2761 C CA . LYS B 1 161 ? -14.523 15.891 -12.922 1 37.28 161 LYS B CA 1
ATOM 2762 C C . LYS B 1 161 ? -13.07 15.461 -13.125 1 37.28 161 LYS B C 1
ATOM 2764 O O . LYS B 1 161 ? -12.547 14.672 -12.336 1 37.28 161 LYS B O 1
ATOM 2769 N N . LEU B 1 162 ? -12.141 15.797 -14.078 1 35.5 162 LEU B N 1
ATOM 2770 C CA . LEU B 1 162 ? -10.828 15.375 -14.555 1 35.5 162 LEU B CA 1
ATOM 2771 C C . LEU B 1 162 ? -9.727 15.938 -13.656 1 35.5 162 LEU B C 1
ATOM 2773 O O . LEU B 1 162 ? -8.781 15.234 -13.312 1 35.5 162 LEU B O 1
ATOM 2777 N N . LEU B 1 163 ? -9.258 17.266 -13.508 1 35.34 163 LEU B N 1
ATOM 2778 C CA . LEU B 1 163 ? -7.973 17.797 -13.07 1 35.34 163 LEU B CA 1
ATOM 2779 C C . LEU B 1 163 ? -8.039 18.219 -11.609 1 35.34 163 LEU B C 1
ATOM 2781 O O . LEU B 1 163 ? -8.68 19.219 -11.273 1 35.34 163 LEU B O 1
ATOM 2785 N N . SER B 1 164 ? -8.227 17.594 -10.57 1 33.66 164 SER B N 1
ATOM 2786 C CA . SER B 1 164 ? -8.477 18.25 -9.289 1 33.66 164 SER B CA 1
ATOM 2787 C C . SER B 1 164 ? -7.242 19 -8.797 1 33.66 164 SER B C 1
ATOM 2789 O O . SER B 1 164 ? -6.113 18.562 -9.031 1 33.66 164 SER B O 1
ATOM 2791 N N . PRO B 1 165 ? -7.199 20.25 -8.25 1 33.16 165 PRO B N 1
ATOM 2792 C CA . PRO B 1 165 ? -6.297 21.328 -7.812 1 33.16 165 PRO B CA 1
ATOM 2793 C C . PRO B 1 165 ? -5.27 20.844 -6.785 1 33.16 165 PRO B C 1
ATOM 2795 O O . PRO B 1 165 ? -4.418 21.625 -6.355 1 33.16 165 PRO B O 1
ATOM 2798 N N . GLY B 1 166 ? -5.16 19.797 -6.23 1 30.64 166 GLY B N 1
ATOM 2799 C CA . GLY B 1 166 ? -4.465 19.719 -4.957 1 30.64 166 GLY B CA 1
ATOM 2800 C C . GLY B 1 166 ? -2.957 19.797 -5.094 1 30.64 166 GLY B C 1
ATOM 2801 O O . GLY B 1 166 ? -2.234 19.75 -4.098 1 30.64 166 GLY B O 1
ATOM 2802 N N . GLN B 1 167 ? -2.166 19.453 -6.199 1 30.77 167 GLN B N 1
ATOM 2803 C CA . GLN B 1 167 ? -0.721 19.406 -6.008 1 30.77 167 GLN B CA 1
ATOM 2804 C C . GLN B 1 167 ? -0.11 20.797 -6.086 1 30.77 167 GLN B C 1
ATOM 2806 O O . GLN B 1 167 ? -0.505 21.609 -6.93 1 30.77 167 GLN B O 1
ATOM 2811 N N . GLY B 1 168 ? 0.12 21.5 -5.043 1 29.12 168 GLY B N 1
ATOM 2812 C CA . GLY B 1 168 ? 0.868 22.734 -4.871 1 29.12 168 GLY B CA 1
ATOM 2813 C C . GLY B 1 168 ? 2.084 22.828 -5.77 1 29.12 168 GLY B C 1
ATOM 2814 O O . GLY B 1 168 ? 3.006 23.594 -5.5 1 29.12 168 GLY B O 1
ATOM 2815 N N . ILE B 1 169 ? 2.375 22.125 -6.641 1 26.72 169 ILE B N 1
ATOM 2816 C CA . ILE B 1 169 ? 3.559 22.297 -7.477 1 26.72 169 ILE B CA 1
ATOM 2817 C C . ILE B 1 169 ? 3.477 23.625 -8.227 1 26.72 169 ILE B C 1
ATOM 2819 O O . ILE B 1 169 ? 4.5 24.234 -8.508 1 26.72 169 ILE B O 1
ATOM 2823 N N . PHE B 1 170 ? 2.348 23.984 -8.727 1 22.69 170 PHE B N 1
ATOM 2824 C CA . PHE B 1 170 ? 2.355 25.141 -9.617 1 22.69 170 PHE B CA 1
ATOM 2825 C C . PHE B 1 170 ? 2.256 26.438 -8.828 1 22.69 170 PHE B C 1
ATOM 2827 O O . PHE B 1 170 ? 2.055 27.5 -9.406 1 22.69 170 PHE B O 1
ATOM 2834 N N . GLN B 1 171 ? 2.604 26.469 -7.566 1 22.38 171 GLN B N 1
ATOM 2835 C CA . GLN B 1 171 ? 2.762 27.859 -7.188 1 22.38 171 GLN B CA 1
ATOM 2836 C C . GLN B 1 171 ? 4.176 28.359 -7.484 1 22.38 171 GLN B C 1
ATOM 2838 O O . GLN B 1 171 ? 5.133 27.578 -7.438 1 22.38 171 GLN B O 1
#

Radius of gyration: 20.46 Å; Cα contacts (8 Å, |Δi|>4): 483; chains: 2; bounding box: 55×53×51 Å

Sequence (342 aa):
MFKRDASYEEFLDRLHALELLLTPQGLWDVPHPWLNMFVPSSRISDFNEGVFKDIILKQNIPPGACLVYPMNRNKWDDRMSAVIPEEDVFYSVNIFQSASGLDEVEKYQVQNQKILQFCKDTNIKIKEYLTGNKTHQEWVEHFGLKWKLFEDRKAKFDPNKLLSPGQGIFQMFKRDASYEEFLDRLHALELLLTPQGLWDVPHPWLNMFVPSSRISDFNEGVFKDIILKQNIPPGACLVYPMNRNKWDDRMSAVIPEEDVFYSVNIFQSASGLDEVEKYQVQNQKILQFCKDTNIKIKEYLTGNKTHQEWVEHFGLKWKLFEDRKAKFDPNKLLSPGQGIFQ

Foldseek 3Di:
DPLPACDVVVVVVVVVVVCVVCQVVVQPQAAKQKWKKKFAPVCVVVLCCCQVPPQQVPDPDDFFDKDKDKDAPVSHDPVPPFDHDPHRMIMIIMGTDGDPDLVVLVVVVVSSVSSVVVCVVVVGDMTTDPRPGDDSVRRCVVCVVVVVVCVVCVVPPVVVRPDHPPDPPVD/DDLPACDVVVVVVVVVVVCVVCVVVVQPQAAKQKWKKKFAPVCVVVLCCCQVPPQQVPDPDDFADKDKDKDAPVSHDPVPPFDHDPHRMIMIIMGTDGDPDLVVLVVVVVSSVSSVVVCVVVVGDMTTDPRPRDDSVRRCVVCVVVVVVCVVCVVPPVVVVPDRPPDPPVD

Organism: Cajanus cajan (NCBI:txid3821)

Nearest PDB structures (foldseek):
  3dq0-assembly1_A  TM=6.398E-01  e=1.268E-13  Zea mays
  3s1d-assembly1_A  TM=6.386E-01  e=2.117E-13  Zea mays
  3kjm-assembly1_A  TM=6.406E-01  e=2.916E-13  Zea mays
  3c0p-assembly1_A  TM=6.291E-01  e=2.916E-13  Zea mays
  5hqx-assembly1_A  TM=6.345E-01  e=4.282E-13  Zea mays